Protein AF-A0A9E0YFI9-F1 (afdb_monomer)

Nearest PDB structures (foldseek):
  8a1g-assembly2_B  TM=6.054E-01  e=4.666E-01  Homo sapiens
  4wpc-assembly1_B  TM=5.495E-01  e=3.348E-01  Saccharomyces cerevisiae S288C
  8afz-assembly1_A  TM=4.905E-01  e=3.168E-01  Homo sapiens
  7aan-assembly1_B  TM=3.870E-01  e=2.036E-01  Homo sapiens
  3g6b-assembly1_B  TM=4.511E-01  e=5.211E-01  Thermotoga maritima

pLDDT: mean 72.32, std 21.54, range [26.19, 94.31]

Secondary structure (DSSP, 8-state):
--SSSSSSSSSSSSSSSSSS------------------------------------PPPPPP---HHHHHHHHHHHHHHHHHHTS-SHHHHHHHHHHHHHHHHHHHHHHHHHHHHHHHHHHHHHHHHHHHHHHHHHHHHHHHHHHHHHHHHHHHHHHHHHHHH--S-TTSHHHHHHHHHHHHHHHHHHHHHHHHHHHHHHHHHTTTTHHHHHHHHHHHHHHHHHHHHHHHHHHHHHHHHHHHHHHHHHHHHHHHHHHHHHHHHHHHHHTT----

Mean predicted aligned error: 18.62 Å

Foldseek 3Di:
DPDPPPPPPPPPPPPPPDPDDDDDDDDDDDDDDDDDDDDDDDDDDDDDDDDDDDDDDPDPDPPQDPLLVVLVVVLVVLVVVVVPDDVVVVVVLVVLLVVLVVVLVVLVVVVVVLVVVLVVVLVVLVVVVVVVLVVLVVQLVVLVVQLVVLVVVLVVLVVVLVPDPDDCPDPVNVVSVVVNVVSVVSSVVSVVSNVVSVVCVVCVVPPVVVVSVVVSVVSVVVNVVSVVVSVVSVVSSVVSVVVSVVVVVVVVVSVVSSVVSVVVSCVVVPPPPD

Radius of gyration: 49.29 Å; Cα contacts (8 Å, |Δi|>4): 81; chains: 1; bounding box: 98×60×152 Å

Sequence (274 aa):
MERRTRALLYTLSTSLASLAGCSIGVEGCGNPDAALESTSSAPLVEHSLLTTQSAAGPAPRPAESPKESQITAE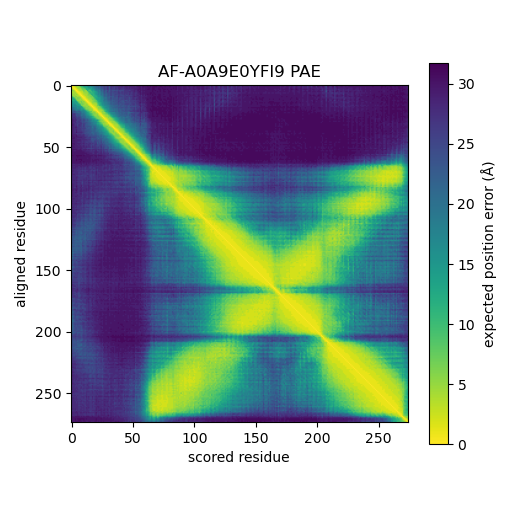IAALEAAAEDEDPAMDQDLDERIARDRDALDSLGVTAENERFTLSDELSVLQSRQQQDSLLLRERLSASADAVRRAEVELAARQQTVAMTVVPEDTDVMRNARAAVETSEMNLAKERARYEELLAARNAAPESYFEDQSRQLDSIRARYAELAEINASTKADLEDALTEKRRRVTERTNREARLTRLRQELRASSGESAH

Solvent-accessible surface area (backbone atoms only — not comparable to full-atom values): 16532 Å² total; per-residue (Å²): 145,85,85,76,80,80,77,78,79,81,82,80,83,85,82,80,90,81,87,86,88,81,89,79,91,85,89,82,90,88,83,86,88,87,80,90,84,88,82,88,82,86,84,89,83,89,81,91,78,87,86,83,87,78,91,73,72,83,75,78,74,77,80,71,49,77,66,52,56,47,48,53,50,51,45,53,52,56,50,52,64,50,71,69,52,62,68,64,67,52,50,52,48,51,51,45,46,50,51,43,47,53,48,48,54,51,46,46,57,51,46,53,52,50,52,50,52,53,48,53,52,49,53,53,51,51,52,49,55,51,51,54,55,49,54,52,50,53,52,47,52,55,34,53,52,49,33,54,51,34,50,52,51,37,51,53,45,51,51,51,57,72,68,55,92,63,67,76,88,36,71,68,44,50,52,46,50,52,53,37,55,53,34,53,54,50,34,51,51,39,46,50,52,40,51,52,49,50,48,47,62,71,48,40,63,76,48,70,49,38,54,53,47,52,51,52,52,51,53,53,49,53,55,50,52,55,50,50,56,52,52,52,49,50,50,56,40,52,51,50,52,50,50,51,52,48,52,53,50,52,50,53,52,48,52,54,46,48,54,48,48,54,49,51,47,44,64,71,70,63,68,70,94,123

Structure (mmCIF, N/CA/C/O backbone):
data_AF-A0A9E0YFI9-F1
#
_entry.id   AF-A0A9E0YFI9-F1
#
loop_
_atom_site.group_PDB
_atom_site.id
_atom_site.type_symbol
_atom_site.label_atom_id
_atom_site.label_alt_id
_atom_site.label_comp_id
_atom_site.label_asym_id
_atom_site.label_entity_id
_atom_site.label_seq_id
_atom_site.pdbx_PDB_ins_code
_atom_site.Cartn_x
_atom_site.Cartn_y
_atom_site.Cartn_z
_atom_site.occupancy
_atom_site.B_iso_or_equiv
_atom_site.auth_seq_id
_atom_site.auth_comp_id
_atom_site.auth_asym_id
_atom_site.auth_atom_id
_atom_site.pdbx_PDB_model_num
ATOM 1 N N . MET A 1 1 ? 11.142 25.980 -21.038 1.00 43.41 1 MET A N 1
ATOM 2 C CA . MET A 1 1 ? 9.718 26.191 -20.686 1.00 43.41 1 MET A CA 1
ATOM 3 C C . MET A 1 1 ? 9.351 25.366 -19.441 1.00 43.41 1 MET A C 1
ATOM 5 O O . MET A 1 1 ? 8.357 24.665 -19.448 1.00 43.41 1 MET A O 1
ATOM 9 N N . GLU A 1 2 ? 10.132 25.443 -18.352 1.00 38.16 2 GLU A N 1
ATOM 10 C CA . GLU A 1 2 ? 10.010 24.502 -17.209 1.00 38.16 2 GLU A CA 1
ATOM 11 C C . GLU A 1 2 ? 10.244 25.176 -15.841 1.00 38.16 2 GLU A C 1
ATOM 13 O O . GLU A 1 2 ? 10.898 24.635 -14.955 1.00 38.16 2 GLU A O 1
ATOM 18 N N . ARG A 1 3 ? 9.751 26.405 -15.643 1.00 38.19 3 ARG A N 1
ATOM 19 C CA . ARG A 1 3 ? 9.824 27.077 -14.324 1.00 38.19 3 ARG A CA 1
ATOM 20 C C . ARG A 1 3 ? 8.517 27.728 -13.865 1.00 38.19 3 ARG A C 1
ATOM 22 O O . ARG A 1 3 ? 8.541 28.573 -12.982 1.00 38.19 3 ARG A O 1
ATOM 29 N N . ARG A 1 4 ? 7.370 27.356 -14.446 1.00 38.19 4 ARG A N 1
ATOM 30 C CA . ARG A 1 4 ? 6.062 27.949 -14.090 1.00 38.19 4 ARG A CA 1
ATOM 31 C C . ARG A 1 4 ? 5.038 26.992 -13.476 1.00 38.19 4 ARG A C 1
ATOM 33 O O . ARG A 1 4 ? 3.984 27.450 -13.068 1.00 38.19 4 ARG A O 1
ATOM 40 N N . THR A 1 5 ? 5.344 25.707 -13.317 1.00 42.56 5 THR A N 1
ATOM 41 C CA . THR A 1 5 ? 4.376 24.715 -12.807 1.00 42.56 5 THR A CA 1
ATOM 42 C C . THR A 1 5 ? 4.541 24.342 -11.331 1.00 42.56 5 THR A C 1
ATOM 44 O O . THR A 1 5 ? 3.710 23.615 -10.804 1.00 42.56 5 THR A O 1
ATOM 47 N N . ARG A 1 6 ? 5.545 24.872 -10.614 1.00 39.00 6 ARG A N 1
ATOM 48 C CA . ARG A 1 6 ? 5.745 24.597 -9.171 1.00 39.00 6 ARG A CA 1
ATOM 49 C C . ARG A 1 6 ? 5.114 25.619 -8.213 1.00 39.00 6 ARG A C 1
ATOM 51 O O . ARG A 1 6 ? 5.177 25.420 -7.009 1.00 39.00 6 ARG A O 1
ATOM 58 N N . ALA A 1 7 ? 4.485 26.681 -8.719 1.00 35.16 7 ALA A N 1
ATOM 59 C CA . ALA A 1 7 ? 3.915 27.748 -7.883 1.00 35.16 7 ALA A CA 1
ATOM 60 C C . ALA A 1 7 ? 2.410 27.594 -7.574 1.00 35.16 7 ALA A C 1
ATOM 62 O O . ALA A 1 7 ? 1.856 28.434 -6.877 1.00 35.16 7 ALA A O 1
ATOM 63 N N . LEU A 1 8 ? 1.742 26.542 -8.066 1.00 37.47 8 LEU A N 1
ATOM 64 C CA . LEU A 1 8 ? 0.288 26.359 -7.905 1.00 37.47 8 LEU A CA 1
ATOM 65 C C . LEU A 1 8 ? -0.123 25.319 -6.850 1.00 37.47 8 LEU A C 1
ATOM 67 O O . LEU A 1 8 ? -1.311 25.095 -6.661 1.00 37.47 8 LEU A O 1
ATOM 71 N N . LEU A 1 9 ? 0.827 24.711 -6.132 1.00 38.53 9 LEU A N 1
ATOM 72 C CA . LEU A 1 9 ? 0.530 23.685 -5.118 1.00 38.53 9 LEU A CA 1
ATOM 73 C C . LEU A 1 9 ? 0.778 24.132 -3.668 1.00 38.53 9 LEU A C 1
ATOM 75 O O . LEU A 1 9 ? 0.591 23.337 -2.758 1.00 38.53 9 LEU A O 1
ATOM 79 N N . TYR A 1 10 ? 1.141 25.398 -3.434 1.00 34.06 10 TYR A N 1
ATOM 80 C CA . TYR A 1 10 ? 1.428 25.918 -2.085 1.00 34.06 10 TYR A CA 1
ATOM 81 C C . TYR A 1 10 ? 0.386 26.902 -1.527 1.00 34.06 10 TYR A C 1
ATOM 83 O O . TYR A 1 10 ? 0.603 27.488 -0.471 1.00 34.06 10 TYR A O 1
ATOM 91 N N . THR A 1 11 ? -0.760 27.079 -2.191 1.00 37.91 11 THR A N 1
ATOM 92 C CA . THR A 1 11 ? -1.814 28.021 -1.757 1.00 37.91 11 THR A CA 1
ATOM 93 C C . THR A 1 11 ? -3.151 27.361 -1.416 1.00 37.91 11 THR A C 1
ATOM 95 O O . THR A 1 11 ? -4.165 28.047 -1.373 1.00 37.91 11 THR A O 1
ATOM 98 N N . LEU A 1 12 ? -3.186 26.047 -1.164 1.00 36.31 12 LEU A N 1
ATOM 99 C CA . LEU A 1 12 ? -4.434 25.325 -0.858 1.00 36.31 12 LEU A CA 1
ATOM 100 C C . LEU A 1 12 ? -4.438 24.557 0.474 1.00 36.31 12 LEU A C 1
ATOM 102 O O . LEU A 1 12 ? -5.344 23.766 0.705 1.00 36.31 12 LEU A O 1
ATOM 106 N N . SER A 1 13 ? -3.492 24.812 1.387 1.00 34.81 13 SER A N 1
ATOM 107 C CA . SER A 1 13 ? -3.467 24.151 2.707 1.00 34.81 13 SER A CA 1
ATOM 108 C C . SER A 1 13 ? -3.618 25.088 3.914 1.00 34.81 13 SER A C 1
ATOM 110 O O . SER A 1 13 ? -3.461 24.643 5.045 1.00 34.81 13 SER A O 1
ATOM 112 N N . THR A 1 14 ? -3.950 26.369 3.719 1.00 40.19 14 THR A N 1
ATOM 113 C CA . THR A 1 14 ? -4.116 27.348 4.819 1.00 40.19 14 THR A CA 1
ATOM 114 C C . THR A 1 14 ? -5.528 27.929 4.948 1.00 40.19 14 THR A C 1
ATOM 116 O O . THR A 1 14 ? -5.707 28.986 5.546 1.00 40.19 14 THR A O 1
ATOM 119 N N . SER A 1 15 ? -6.566 27.245 4.457 1.00 34.97 15 SER A N 1
ATOM 120 C CA . SER A 1 15 ? -7.955 27.742 4.564 1.00 34.97 15 SER A CA 1
ATOM 121 C C . SER A 1 15 ? -8.962 26.757 5.161 1.00 34.97 15 SER A C 1
ATOM 123 O O . SER A 1 15 ? -10.140 26.828 4.837 1.00 34.97 15 SER A O 1
ATOM 125 N N . LEU A 1 16 ? -8.535 25.883 6.079 1.00 36.56 16 LEU A N 1
ATOM 126 C CA . LEU A 1 16 ? -9.457 25.047 6.871 1.00 36.56 16 LEU A CA 1
ATOM 127 C C . LEU A 1 16 ? -9.270 25.150 8.396 1.00 36.56 16 LEU A C 1
ATOM 129 O O . LEU A 1 16 ? -9.875 24.393 9.141 1.00 36.56 16 LEU A O 1
ATOM 133 N N . ALA A 1 17 ? -8.505 26.134 8.880 1.00 38.97 17 ALA A N 1
ATOM 134 C CA . ALA A 1 17 ? -8.352 26.407 10.317 1.00 38.97 17 ALA A CA 1
ATOM 135 C C . ALA A 1 17 ? -9.264 27.540 10.839 1.00 38.97 17 ALA A C 1
ATOM 137 O O . ALA A 1 17 ? -9.008 28.110 11.895 1.00 38.97 17 ALA A O 1
ATOM 138 N N . SER A 1 18 ? -10.320 27.914 10.111 1.00 36.03 18 SER A N 1
ATOM 139 C CA . SER A 1 18 ? -11.201 29.011 10.526 1.00 36.03 18 SER A CA 1
ATOM 140 C C . SER A 1 18 ? -12.641 28.749 10.097 1.00 36.03 18 SER A C 1
ATOM 142 O O . SER A 1 18 ? -13.087 29.307 9.105 1.00 36.03 18 SER A O 1
ATOM 144 N N . LEU A 1 19 ? -13.331 27.834 10.791 1.00 35.28 19 LEU A N 1
ATOM 145 C CA . LEU A 1 19 ? -14.798 27.675 10.771 1.00 35.28 19 LEU A CA 1
ATOM 146 C C . LEU A 1 19 ? -15.242 26.585 11.768 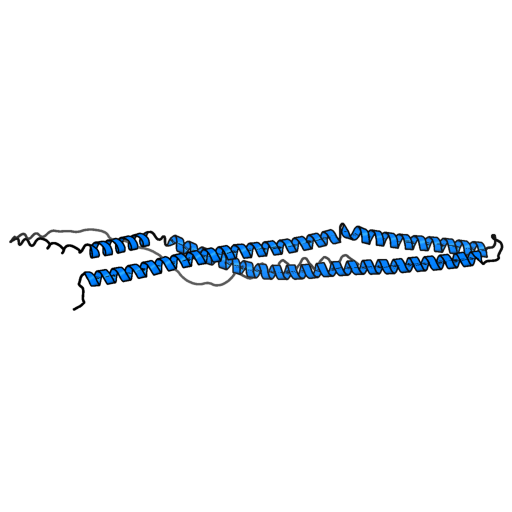1.00 35.28 19 LEU A C 1
ATOM 148 O O . LEU A 1 19 ? -15.712 25.528 11.376 1.00 35.28 19 LEU A O 1
ATOM 152 N N . ALA A 1 20 ? -15.066 26.828 13.069 1.00 35.09 20 ALA A N 1
ATOM 153 C CA . ALA A 1 20 ? -15.852 26.190 14.137 1.00 35.09 20 ALA A CA 1
ATOM 154 C C . ALA A 1 20 ? -15.503 26.851 15.476 1.00 35.09 20 ALA A C 1
ATOM 156 O O . ALA A 1 20 ? -14.706 26.338 16.254 1.00 35.09 20 ALA A O 1
ATOM 157 N N . GLY A 1 21 ? -16.041 28.041 15.730 1.00 35.16 21 GLY A N 1
ATOM 158 C CA . GLY A 1 21 ? -15.825 28.681 17.023 1.00 35.16 21 GLY A CA 1
ATOM 159 C C . GLY A 1 21 ? -16.222 30.140 17.052 1.00 35.16 21 GLY A C 1
ATOM 160 O O . GLY A 1 21 ? -15.364 30.981 17.281 1.00 35.16 21 GLY A O 1
ATOM 161 N N . CYS A 1 22 ? -17.498 30.447 16.801 1.00 29.36 22 CYS A N 1
ATOM 162 C CA . CYS A 1 22 ? -18.134 31.649 17.337 1.00 29.36 22 CYS A CA 1
ATOM 163 C C . CYS A 1 22 ? -19.663 31.596 17.221 1.00 29.36 22 CYS A C 1
ATOM 165 O O . CYS A 1 22 ? -20.193 31.279 16.156 1.00 29.36 22 CYS A O 1
ATOM 167 N N . SER A 1 23 ? -20.300 32.072 18.304 1.00 33.12 23 SER A N 1
ATOM 168 C CA . SER A 1 23 ? -21.692 32.542 18.461 1.00 33.12 23 SER A CA 1
ATOM 169 C C . SER A 1 23 ? -22.723 31.428 18.785 1.00 33.12 23 SER A C 1
ATOM 171 O O . SER A 1 23 ? -22.734 30.415 18.101 1.00 33.12 23 SER A O 1
ATOM 173 N N . ILE A 1 24 ? -23.596 31.475 19.815 1.00 33.97 24 ILE A N 1
ATOM 174 C CA . ILE A 1 24 ? -24.196 32.521 20.697 1.00 33.97 24 ILE A CA 1
ATOM 175 C C . ILE A 1 24 ? -24.674 31.791 21.999 1.00 33.97 24 ILE A C 1
ATOM 177 O O . ILE A 1 24 ? -25.141 30.666 21.874 1.00 33.97 24 ILE A O 1
ATOM 181 N N . GLY A 1 25 ? -24.414 32.224 23.253 1.00 29.75 25 GLY A N 1
ATOM 182 C CA . GLY A 1 25 ? -25.201 33.174 24.094 1.00 29.75 25 GLY A CA 1
ATOM 183 C C . GLY A 1 25 ? -26.596 32.619 24.499 1.00 29.75 25 GLY A C 1
ATOM 184 O O . GLY A 1 25 ? -27.293 32.143 23.618 1.00 29.75 25 GLY A O 1
ATOM 185 N N . VAL A 1 26 ? -27.124 32.650 25.738 1.00 34.62 26 VAL A N 1
ATOM 186 C CA . VAL A 1 26 ? -27.303 33.788 26.670 1.00 34.62 26 VAL A CA 1
ATOM 187 C C . VAL A 1 26 ? -27.978 33.314 28.007 1.00 34.62 26 VAL A C 1
ATOM 189 O O . VAL A 1 26 ? -28.765 32.375 27.973 1.00 34.62 26 VAL A O 1
ATOM 192 N N . GLU A 1 27 ? -27.701 34.040 29.118 1.00 33.66 27 GLU A N 1
ATOM 193 C CA . GLU A 1 27 ? -28.448 34.225 30.409 1.00 33.66 27 GLU A CA 1
ATOM 194 C C . GLU A 1 27 ? -28.495 33.113 31.489 1.00 33.66 27 GLU A C 1
ATOM 196 O O . GLU A 1 27 ? -28.699 31.949 31.191 1.00 33.66 27 GLU A O 1
ATOM 201 N N . GLY A 1 28 ? -28.376 33.385 32.800 1.00 27.38 28 GLY A N 1
ATOM 202 C CA . GLY A 1 28 ? -28.247 34.652 33.530 1.00 27.38 28 GLY A CA 1
ATOM 203 C C . GLY A 1 28 ? -28.135 34.464 35.064 1.00 27.38 28 GLY A C 1
ATOM 204 O O . GLY A 1 28 ? -28.721 33.555 35.636 1.00 27.38 28 GLY A O 1
ATOM 205 N N . CYS A 1 29 ? -27.327 35.341 35.672 1.00 26.19 29 CYS A N 1
ATOM 206 C CA . CYS A 1 29 ? -27.311 35.919 37.029 1.00 26.19 29 CYS A CA 1
ATOM 207 C C . CYS A 1 29 ? -27.969 35.230 38.250 1.00 26.19 29 CYS A C 1
ATOM 209 O O . CYS A 1 29 ? -29.173 35.008 38.274 1.00 26.19 29 CYS A O 1
ATOM 211 N N . GLY A 1 30 ? -27.219 35.197 39.368 1.00 28.03 30 GLY A N 1
ATOM 212 C CA . GLY A 1 30 ? -27.785 35.526 40.688 1.00 28.03 30 GLY A CA 1
ATOM 213 C C . GLY A 1 30 ? -27.264 34.741 41.899 1.00 28.03 30 GLY A C 1
ATOM 214 O O . GLY A 1 30 ? -27.887 33.783 42.323 1.00 28.03 30 GLY A O 1
ATOM 215 N N . ASN A 1 31 ? -26.185 35.221 42.513 1.00 37.47 31 ASN A N 1
ATOM 216 C CA . ASN A 1 31 ? -25.960 35.220 43.973 1.00 37.47 31 ASN A CA 1
ATOM 217 C C . ASN A 1 31 ? -25.778 36.715 44.352 1.00 37.47 31 ASN A C 1
ATOM 219 O O . ASN A 1 31 ? -25.397 37.457 43.435 1.00 37.47 31 ASN A O 1
ATOM 223 N N . PRO A 1 32 ? -25.978 37.208 45.601 1.00 48.91 32 PRO A N 1
ATOM 224 C CA . PRO A 1 32 ? -25.715 36.509 46.871 1.00 48.91 32 PRO A CA 1
ATOM 225 C C . PRO A 1 32 ? -26.597 36.924 48.097 1.00 48.91 32 PRO A C 1
ATOM 227 O O . PRO A 1 32 ? -27.479 37.771 48.011 1.00 48.91 32 PRO A O 1
ATOM 230 N N . ASP A 1 33 ? -26.232 36.357 49.254 1.00 29.72 33 ASP A N 1
ATOM 231 C CA . ASP A 1 33 ? -26.127 36.989 50.587 1.00 29.72 33 ASP A CA 1
ATOM 232 C C . ASP A 1 33 ? -27.285 37.098 51.604 1.00 29.72 33 ASP A C 1
ATOM 234 O O . ASP A 1 33 ? -28.409 37.505 51.327 1.00 29.72 33 ASP A O 1
ATOM 238 N N . ALA A 1 34 ? -26.814 36.886 52.847 1.00 31.11 34 ALA A N 1
ATOM 239 C CA . ALA A 1 34 ? -27.274 37.321 54.170 1.00 31.11 34 ALA A CA 1
ATOM 240 C C . ALA A 1 34 ? -28.364 36.494 54.886 1.00 31.11 34 ALA A C 1
ATOM 242 O O . ALA A 1 34 ? -29.387 36.177 54.301 1.00 31.11 34 ALA A O 1
ATOM 243 N N . ALA A 1 35 ? -28.337 36.191 56.190 1.00 30.48 35 ALA A N 1
ATOM 244 C CA . ALA A 1 35 ? -27.386 36.178 57.318 1.00 30.48 35 ALA A CA 1
ATOM 245 C C . ALA A 1 35 ? -28.237 36.370 58.599 1.00 30.48 35 ALA A C 1
ATOM 247 O O . ALA A 1 35 ? -29.120 37.221 58.586 1.00 30.48 35 ALA A O 1
ATOM 248 N N . LEU A 1 36 ? -27.870 35.675 59.694 1.00 32.66 36 LEU A N 1
ATOM 249 C CA . LEU A 1 36 ? -28.213 35.958 61.115 1.00 32.66 36 LEU A CA 1
ATOM 250 C C . LEU A 1 36 ? -29.688 35.671 61.503 1.00 32.66 36 LEU A C 1
ATOM 252 O O . LEU A 1 36 ? -30.583 35.846 60.696 1.00 32.66 36 LEU A O 1
ATOM 256 N N . GLU A 1 37 ? -30.066 35.127 62.667 1.00 29.95 37 GLU A N 1
ATOM 257 C CA . GLU A 1 37 ? -29.666 35.308 64.078 1.00 29.95 37 GLU A CA 1
ATOM 258 C C . GLU A 1 37 ? -29.934 33.978 64.842 1.00 29.95 37 GLU A C 1
ATOM 260 O O . GLU A 1 37 ? -30.865 33.251 64.515 1.00 29.95 37 GLU A O 1
ATOM 265 N N . SER A 1 38 ? -29.069 33.440 65.708 1.00 28.36 38 SER A N 1
ATOM 266 C CA . SER A 1 38 ? -28.684 33.828 67.079 1.00 28.36 38 SER A CA 1
ATOM 267 C C . SER A 1 38 ? -29.755 33.664 68.183 1.00 28.36 38 SER A C 1
ATOM 269 O O . SER A 1 38 ? -30.686 34.447 68.308 1.00 28.36 38 SER A O 1
ATOM 271 N N . THR A 1 39 ? -29.438 32.730 69.094 1.00 30.41 39 THR A N 1
ATOM 272 C CA . THR A 1 39 ? -29.596 32.751 70.569 1.00 30.41 39 THR A CA 1
ATOM 273 C C . THR A 1 39 ? -30.945 32.528 71.267 1.00 30.41 39 THR A C 1
ATOM 275 O O . THR A 1 39 ? -31.854 33.338 71.195 1.00 30.41 39 THR A O 1
ATOM 278 N N . SER A 1 40 ? -30.894 31.525 72.163 1.00 29.77 40 SER A N 1
ATOM 279 C CA . SER A 1 40 ? -31.298 31.572 73.582 1.00 29.77 40 SER A CA 1
ATOM 280 C C . SER A 1 40 ? -32.779 31.759 73.917 1.00 29.77 40 SER A C 1
ATOM 282 O O . SER A 1 40 ? -33.338 32.827 73.699 1.00 29.77 40 SER A O 1
ATOM 284 N N . SER A 1 41 ? -33.352 30.800 74.658 1.00 32.34 41 SER A N 1
ATOM 285 C CA . SER A 1 41 ? -33.715 30.978 76.084 1.00 32.34 41 SER A CA 1
ATOM 286 C C . SER A 1 41 ? -34.499 29.770 76.619 1.00 32.34 41 SER A C 1
ATOM 288 O O . SER A 1 41 ? -35.500 29.360 76.041 1.00 32.34 41 SER A O 1
ATOM 290 N N . ALA A 1 42 ? -34.059 29.232 77.760 1.00 33.31 42 ALA A N 1
ATOM 291 C CA . ALA A 1 42 ? -34.912 28.495 78.699 1.00 33.31 42 ALA A CA 1
ATOM 292 C C . ALA A 1 42 ? -35.763 29.505 79.507 1.00 33.31 42 ALA A C 1
ATOM 294 O O . ALA A 1 42 ? -35.377 30.676 79.575 1.00 33.31 42 ALA A O 1
ATOM 295 N N . PRO A 1 43 ? -36.882 29.097 80.146 1.00 44.41 43 PRO A N 1
ATOM 296 C CA . PRO A 1 43 ? -36.755 28.611 81.526 1.00 44.41 43 PRO A CA 1
ATOM 297 C C . PRO A 1 43 ? -37.763 27.526 81.979 1.00 44.41 43 PRO A C 1
ATOM 299 O O . PRO A 1 43 ? -38.719 27.171 81.296 1.00 44.41 43 PRO A O 1
ATOM 302 N N . LEU A 1 44 ? -37.469 27.034 83.188 1.00 31.81 44 LEU A N 1
ATOM 303 C CA . LEU A 1 44 ? -38.183 26.120 84.087 1.00 31.81 44 LEU A CA 1
ATOM 304 C C . LEU A 1 44 ? -39.693 26.358 84.268 1.00 31.81 44 LEU A C 1
ATOM 306 O O . LEU A 1 44 ? -40.090 27.500 84.471 1.00 31.81 44 LEU A O 1
ATOM 310 N N . VAL A 1 45 ? -40.455 25.265 84.454 1.00 36.97 45 VAL A N 1
ATOM 311 C CA . VAL A 1 45 ? -41.451 25.119 85.542 1.00 36.97 45 VAL A CA 1
ATOM 312 C C . VAL A 1 45 ? -41.495 23.654 86.008 1.00 36.97 45 VAL A C 1
ATOM 314 O O . VAL A 1 45 ? -41.693 22.737 85.214 1.00 36.97 45 VAL A O 1
ATOM 317 N N . GLU A 1 46 ? -41.302 23.456 87.311 1.00 33.16 46 GLU A N 1
ATOM 318 C CA . GLU A 1 46 ? -41.500 22.205 88.044 1.00 33.16 46 GLU A CA 1
ATOM 319 C C . GLU A 1 46 ? -42.992 21.912 88.256 1.00 33.16 46 GLU A C 1
ATOM 321 O O . GLU A 1 46 ? -43.744 22.802 88.635 1.00 33.16 46 GLU A O 1
ATOM 326 N N . HIS A 1 47 ? -43.391 20.644 88.160 1.00 34.50 47 HIS A N 1
ATOM 327 C CA . HIS A 1 47 ? -44.404 20.075 89.050 1.00 34.50 47 HIS A CA 1
ATOM 328 C C . HIS A 1 47 ? -44.064 18.605 89.311 1.00 34.50 47 HIS A C 1
ATOM 330 O O . HIS A 1 47 ? -44.263 17.729 88.472 1.00 34.50 47 HIS A O 1
ATOM 336 N N . SER A 1 48 ? -43.536 18.348 90.506 1.00 34.03 48 SER A N 1
ATOM 337 C CA . SER A 1 48 ? -43.584 17.027 91.125 1.00 34.03 48 SER A CA 1
ATOM 338 C C . SER A 1 48 ? -45.023 16.723 91.533 1.00 34.03 48 SER A C 1
ATOM 340 O O . SER A 1 48 ? -45.673 17.593 92.105 1.00 34.03 48 SER A O 1
ATOM 342 N N . LEU A 1 49 ? -45.485 15.492 91.309 1.00 35.81 49 LEU A N 1
ATOM 343 C CA . LEU A 1 49 ? -46.092 14.648 92.343 1.00 35.81 49 LEU A CA 1
ATOM 344 C C . LEU A 1 49 ? -46.231 13.207 91.825 1.00 35.81 49 LEU A C 1
ATOM 346 O O . LEU A 1 49 ? -46.658 12.946 90.704 1.00 35.81 49 LEU A O 1
ATOM 350 N N . LEU A 1 50 ? -45.795 12.296 92.690 1.00 34.31 50 LEU A N 1
ATOM 351 C CA . LEU A 1 50 ? -45.772 10.842 92.588 1.00 34.31 50 LEU A CA 1
ATOM 352 C C . LEU A 1 50 ? -47.133 10.242 92.184 1.00 34.31 50 LEU A C 1
ATOM 354 O O . LEU A 1 50 ? -48.169 10.801 92.542 1.00 34.31 50 LEU A O 1
ATOM 358 N N . THR A 1 51 ? -47.147 9.019 91.628 1.00 30.80 51 THR A N 1
ATOM 359 C CA . THR A 1 51 ? -47.538 7.790 92.373 1.00 30.80 51 THR A CA 1
ATOM 360 C C . THR A 1 51 ? -47.547 6.526 91.480 1.00 30.80 51 THR A C 1
ATOM 362 O O . THR A 1 51 ? -48.160 6.482 90.421 1.00 30.80 51 THR A O 1
ATOM 365 N N . THR A 1 52 ? -46.866 5.498 92.008 1.00 37.09 52 THR A N 1
ATOM 366 C CA . THR A 1 52 ? -46.919 4.031 91.795 1.00 37.09 52 THR A CA 1
ATOM 367 C C . THR A 1 52 ? -46.455 3.360 90.497 1.00 37.09 52 THR A C 1
ATOM 369 O O . THR A 1 52 ? -47.049 3.455 89.430 1.00 37.09 52 THR A O 1
ATOM 372 N N . GLN A 1 53 ? -45.423 2.542 90.717 1.00 36.09 53 GLN A N 1
ATOM 373 C CA . GLN A 1 53 ? -44.910 1.424 89.935 1.00 36.09 53 GLN A CA 1
ATOM 374 C C . GLN A 1 53 ? -46.002 0.453 89.454 1.00 36.09 53 GLN A C 1
ATOM 376 O O . GLN A 1 53 ? -46.840 0.014 90.238 1.00 36.09 53 GLN A O 1
ATOM 381 N N . SER A 1 54 ? -45.867 -0.012 88.213 1.00 34.94 54 SER A N 1
ATOM 382 C CA . SER A 1 54 ? -46.130 -1.411 87.874 1.00 34.94 54 SER A CA 1
ATOM 383 C C . SER A 1 54 ? -45.014 -1.886 86.952 1.00 34.94 54 SER A C 1
ATOM 385 O O . SER A 1 54 ? -44.868 -1.425 85.821 1.00 34.94 54 SER A O 1
ATOM 387 N N . ALA A 1 55 ? -44.166 -2.751 87.497 1.00 42.66 55 ALA A N 1
ATOM 388 C CA . ALA A 1 55 ? -43.102 -3.423 86.784 1.00 42.66 55 ALA A CA 1
ATOM 389 C C . ALA A 1 55 ? -43.711 -4.514 85.892 1.00 42.66 55 ALA A C 1
ATOM 391 O O . ALA A 1 55 ? -43.991 -5.617 86.355 1.00 42.66 55 ALA A O 1
ATOM 392 N N . ALA A 1 56 ? -43.891 -4.213 84.609 1.00 34.53 56 ALA A N 1
ATOM 393 C CA . ALA A 1 56 ? -43.920 -5.229 83.569 1.00 34.53 56 ALA A CA 1
ATOM 394 C C . ALA A 1 56 ? -42.538 -5.217 82.910 1.00 34.53 56 ALA A C 1
ATOM 396 O O . ALA A 1 56 ? -42.207 -4.310 82.147 1.00 34.53 56 ALA A O 1
ATOM 397 N N . GLY A 1 57 ? -41.693 -6.181 83.282 1.00 35.12 57 GLY A N 1
ATOM 398 C CA . GLY A 1 57 ? -40.443 -6.429 82.570 1.00 35.12 57 GLY A CA 1
ATOM 399 C C . GLY A 1 57 ? -40.718 -6.701 81.084 1.00 35.12 57 GLY A C 1
ATOM 400 O O . GLY A 1 57 ? -41.816 -7.153 80.746 1.00 35.12 57 GLY A O 1
ATOM 401 N N . PRO A 1 58 ? -39.757 -6.431 80.184 1.00 44.97 58 PRO A N 1
ATOM 402 C CA . PRO A 1 58 ? -39.917 -6.788 78.783 1.00 44.97 58 PRO A CA 1
ATOM 403 C C . PRO A 1 58 ? -40.144 -8.299 78.699 1.00 44.97 58 PRO A C 1
ATOM 405 O O . PRO A 1 58 ? -39.358 -9.082 79.237 1.00 44.97 58 PRO A O 1
ATOM 408 N N . ALA A 1 59 ? -41.250 -8.703 78.074 1.00 39.25 59 ALA A N 1
ATOM 409 C CA . ALA A 1 59 ? -41.534 -10.104 77.811 1.00 39.25 59 ALA A CA 1
ATOM 410 C C . ALA A 1 59 ? -40.322 -10.743 77.102 1.00 39.25 59 ALA A C 1
ATOM 412 O O . ALA A 1 59 ? -39.754 -10.119 76.197 1.00 39.25 59 ALA A O 1
ATOM 413 N N . PRO A 1 60 ? -39.890 -11.952 77.501 1.00 43.06 60 PRO A N 1
ATOM 414 C CA . PRO A 1 60 ? -38.812 -12.637 76.811 1.00 43.06 60 PRO A CA 1
ATOM 415 C C . PRO A 1 60 ? -39.262 -12.891 75.371 1.00 43.06 60 PRO A C 1
ATOM 417 O O . PRO A 1 60 ? -40.345 -13.434 75.143 1.00 43.06 60 PRO A O 1
ATOM 420 N N . ARG A 1 61 ? -38.445 -12.463 74.401 1.00 49.12 61 ARG A N 1
ATOM 421 C CA . ARG A 1 61 ? -38.648 -12.819 72.992 1.00 49.12 61 ARG A CA 1
ATOM 422 C C . ARG A 1 61 ? -38.784 -14.347 72.909 1.00 49.12 61 ARG A C 1
ATOM 424 O O . ARG A 1 61 ? -38.014 -15.033 73.590 1.00 49.12 61 ARG A O 1
ATOM 431 N N . PRO A 1 62 ? -39.745 -14.888 72.140 1.00 49.22 62 PRO A N 1
ATOM 432 C CA . PRO A 1 62 ? -39.801 -16.324 71.912 1.00 49.22 62 PRO A CA 1
ATOM 433 C C . PRO A 1 62 ? -38.439 -16.764 71.368 1.00 49.22 62 PRO A C 1
ATOM 435 O O . PRO A 1 62 ? -37.851 -16.063 70.546 1.00 49.22 62 PRO A O 1
ATOM 438 N N . ALA A 1 63 ? -37.903 -17.861 71.904 1.00 49.62 63 ALA A N 1
ATOM 439 C CA . ALA A 1 63 ? -36.635 -18.408 71.450 1.00 49.62 63 ALA A CA 1
ATOM 440 C C . ALA A 1 63 ? -36.740 -18.654 69.941 1.00 49.62 63 ALA A C 1
ATOM 442 O O . ALA A 1 63 ? -37.546 -19.488 69.526 1.00 49.62 63 ALA A O 1
ATOM 443 N N . GLU A 1 64 ? -35.977 -17.896 69.148 1.00 54.56 64 GLU A N 1
ATOM 444 C CA . GLU A 1 64 ? -35.851 -18.132 67.712 1.00 54.56 64 GLU A CA 1
ATOM 445 C C . GLU A 1 64 ? -35.552 -19.612 67.507 1.00 54.56 64 GLU A C 1
ATOM 447 O O . GLU A 1 64 ? -34.676 -20.195 68.161 1.00 54.56 64 GLU A O 1
ATOM 452 N N . SER A 1 65 ? -36.318 -20.253 66.632 1.00 66.75 65 SER A N 1
ATOM 453 C CA . SER A 1 65 ? -36.012 -21.627 66.277 1.00 66.75 65 SER A CA 1
ATOM 454 C C . SER A 1 65 ? -34.615 -21.664 65.632 1.00 66.75 65 SER A C 1
ATOM 456 O O . SER A 1 65 ? -34.243 -20.738 64.911 1.00 66.75 65 SER A O 1
ATOM 458 N N . PRO A 1 66 ? -33.817 -22.731 65.815 1.00 74.50 66 PRO A N 1
ATOM 459 C CA . PRO A 1 66 ? -32.469 -22.810 65.241 1.00 74.50 66 PRO A CA 1
ATOM 460 C C . PRO A 1 66 ? -32.439 -22.654 63.708 1.00 74.50 66 PRO A C 1
ATOM 462 O O . PRO A 1 66 ? -31.394 -22.338 63.147 1.00 74.50 66 PRO A O 1
ATOM 465 N N . LYS A 1 67 ? -33.582 -22.851 63.034 1.00 77.50 67 LYS A N 1
ATOM 466 C CA . LYS A 1 67 ? -33.762 -22.571 61.604 1.00 77.50 67 LYS A CA 1
ATOM 467 C C . LYS A 1 67 ? -33.922 -21.077 61.310 1.00 77.50 67 LYS A C 1
ATOM 469 O O . LYS A 1 67 ? -33.324 -20.596 60.358 1.00 77.50 67 LYS A O 1
ATOM 474 N N . GLU A 1 68 ? -34.675 -20.340 62.123 1.00 77.25 68 GLU A N 1
ATOM 475 C CA . GLU A 1 68 ? -34.823 -18.884 61.982 1.00 77.25 68 GLU A CA 1
ATOM 476 C C . GLU A 1 68 ? -33.500 -18.167 62.225 1.00 77.25 68 GLU A C 1
ATOM 478 O O . GLU A 1 68 ? -33.114 -17.341 61.404 1.00 77.25 68 GLU A O 1
ATOM 483 N N . SER A 1 69 ? -32.754 -18.552 63.267 1.00 82.06 69 SER A N 1
ATOM 484 C CA . SER A 1 69 ? -31.429 -17.976 63.535 1.00 82.06 69 SER A CA 1
ATOM 485 C C . SER A 1 69 ? -30.405 -18.290 62.433 1.00 82.06 69 SER A C 1
ATOM 487 O O . SER A 1 69 ? -29.483 -17.511 62.203 1.00 82.06 69 SER A O 1
ATOM 489 N N . GLN A 1 70 ? -30.549 -19.420 61.728 1.00 84.94 70 GLN A N 1
ATOM 490 C CA . GLN A 1 70 ? -29.724 -19.728 60.553 1.00 84.94 70 GLN A CA 1
ATOM 491 C C . GLN A 1 70 ? -30.090 -18.855 59.349 1.00 84.94 70 GLN A C 1
ATOM 493 O O . GLN A 1 70 ? -29.194 -18.319 58.701 1.00 84.94 70 GLN A O 1
ATOM 498 N N . ILE A 1 71 ? -31.384 -18.676 59.068 1.00 86.75 71 ILE A N 1
ATOM 499 C CA . ILE A 1 71 ? -31.854 -17.847 57.950 1.00 86.75 71 ILE A CA 1
ATOM 500 C C . ILE A 1 71 ? -31.490 -16.373 58.175 1.00 86.75 71 ILE A C 1
ATOM 502 O O . ILE A 1 71 ? -31.024 -15.713 57.247 1.00 86.75 71 ILE A O 1
ATOM 506 N N . THR A 1 72 ? -31.642 -15.847 59.394 1.00 87.44 72 THR A N 1
ATOM 507 C CA . THR A 1 72 ? -31.258 -14.463 59.719 1.00 87.44 72 THR A CA 1
ATOM 508 C C . THR A 1 72 ? -29.751 -14.245 59.617 1.00 87.44 72 THR A C 1
ATOM 510 O O . THR A 1 72 ? -29.326 -13.226 59.074 1.00 87.44 72 THR A O 1
ATOM 513 N N . ALA A 1 73 ? -28.938 -15.210 60.057 1.00 88.50 73 ALA A N 1
ATOM 514 C CA . ALA A 1 73 ? -27.489 -15.157 59.886 1.00 88.50 73 ALA A CA 1
ATOM 515 C C . ALA A 1 73 ? -27.074 -15.199 58.404 1.00 88.50 73 ALA A C 1
ATOM 517 O O . ALA A 1 73 ? -26.171 -14.471 57.999 1.00 88.50 73 ALA A O 1
ATOM 518 N N . GLU A 1 74 ? -27.742 -16.014 57.583 1.00 90.50 74 GLU A N 1
ATOM 519 C CA . GLU A 1 74 ? -27.467 -16.094 56.145 1.00 90.50 74 GLU A CA 1
ATOM 520 C C . GLU A 1 74 ? -27.872 -14.812 55.406 1.00 90.50 74 GLU A C 1
ATOM 522 O O . GLU A 1 74 ? -27.121 -14.333 54.558 1.00 90.50 74 GLU A O 1
ATOM 527 N N . ILE A 1 75 ? -29.016 -14.213 55.754 1.00 89.25 75 ILE A N 1
ATOM 528 C CA . ILE A 1 75 ? -29.434 -12.906 55.226 1.00 89.25 75 ILE A CA 1
ATOM 529 C C . ILE A 1 75 ? -28.396 -11.837 55.579 1.00 89.25 75 ILE A C 1
ATOM 531 O O . ILE A 1 75 ? -27.926 -11.148 54.678 1.00 89.25 75 ILE A O 1
ATOM 535 N N . ALA A 1 76 ? -27.984 -11.749 56.848 1.00 87.56 76 ALA A N 1
ATOM 536 C CA . ALA A 1 76 ? -26.990 -10.773 57.292 1.00 87.56 76 ALA A CA 1
ATOM 537 C C . ALA A 1 76 ? -25.634 -10.964 56.590 1.00 87.56 76 ALA A C 1
ATOM 539 O O . ALA A 1 76 ? -24.989 -9.990 56.215 1.00 87.56 76 ALA A O 1
ATOM 540 N N . ALA A 1 77 ? -25.216 -12.213 56.356 1.00 87.50 77 ALA A N 1
ATOM 541 C CA . ALA A 1 77 ? -23.992 -12.509 55.616 1.00 87.50 77 ALA A CA 1
ATOM 542 C C . ALA A 1 77 ? -24.085 -12.091 54.138 1.00 87.50 77 ALA A C 1
ATOM 544 O O . ALA A 1 77 ? -23.123 -11.559 53.587 1.00 87.50 77 ALA A O 1
ATOM 545 N N . LEU A 1 78 ? -25.231 -12.317 53.488 1.00 86.06 78 LEU A N 1
ATOM 546 C CA . LEU A 1 78 ? -25.452 -11.911 52.097 1.00 86.06 78 LEU A CA 1
ATOM 547 C C . LEU A 1 78 ? -25.584 -10.388 51.948 1.00 86.06 78 LEU A C 1
ATOM 549 O O . LEU A 1 78 ? -25.135 -9.857 50.936 1.00 86.06 78 LEU A O 1
ATOM 553 N N . GLU A 1 79 ? -26.173 -9.697 52.926 1.00 87.56 79 GLU A N 1
ATOM 554 C CA . GLU A 1 79 ? -26.267 -8.230 52.972 1.00 87.56 79 GLU A CA 1
ATOM 555 C C . GLU A 1 79 ? -24.900 -7.584 53.224 1.00 87.56 79 GLU A C 1
ATOM 557 O O . GLU A 1 79 ? -24.513 -6.699 52.468 1.00 87.56 79 GLU A O 1
ATOM 562 N N . ALA A 1 80 ? -24.115 -8.093 54.179 1.00 84.69 80 ALA A N 1
ATOM 563 C CA . ALA A 1 80 ? -22.737 -7.641 54.395 1.00 84.69 80 ALA A CA 1
ATOM 564 C C . ALA A 1 80 ? -21.875 -7.838 53.134 1.00 84.69 80 ALA A C 1
ATOM 566 O O . ALA A 1 80 ? -21.165 -6.935 52.705 1.00 84.69 80 ALA A O 1
ATOM 567 N N . ALA A 1 81 ? -22.024 -8.980 52.455 1.00 81.12 81 ALA A N 1
ATOM 568 C CA . ALA A 1 81 ? -21.350 -9.236 51.183 1.00 81.12 81 ALA A CA 1
ATOM 569 C C . ALA A 1 81 ? -21.855 -8.369 50.011 1.00 81.12 81 ALA A C 1
ATOM 571 O O . ALA A 1 81 ? -21.287 -8.458 48.922 1.00 81.12 81 ALA A O 1
ATOM 572 N N . ALA A 1 82 ? -22.953 -7.625 50.173 1.00 77.88 82 ALA A N 1
ATOM 573 C CA . ALA A 1 82 ? -23.420 -6.624 49.214 1.00 77.88 82 ALA A CA 1
ATOM 574 C C . ALA A 1 82 ? -22.906 -5.219 49.567 1.00 77.88 82 ALA A C 1
ATOM 576 O O . ALA A 1 82 ? -22.660 -4.429 48.665 1.00 77.88 82 ALA A O 1
ATOM 577 N N . GLU A 1 83 ? -22.705 -4.920 50.852 1.00 77.25 83 GLU A N 1
ATOM 578 C CA . GLU A 1 83 ? -22.045 -3.688 51.311 1.00 77.25 83 GLU A CA 1
ATOM 579 C C . GLU A 1 83 ? -20.555 -3.653 50.937 1.00 77.25 83 GLU A C 1
ATOM 581 O O . GLU A 1 83 ? -20.016 -2.582 50.668 1.00 77.25 83 GLU A O 1
ATOM 586 N N . ASP A 1 84 ? -19.917 -4.823 50.848 1.00 75.56 84 ASP A N 1
ATOM 587 C CA . ASP A 1 84 ? -18.541 -4.979 50.362 1.00 75.56 84 ASP A CA 1
ATOM 588 C C . ASP A 1 84 ? -18.405 -4.821 48.829 1.00 75.56 84 ASP A C 1
ATOM 590 O O . ASP A 1 84 ? -17.287 -4.804 48.306 1.00 75.56 84 ASP A O 1
ATOM 594 N N . GLU A 1 85 ? -19.509 -4.723 48.073 1.00 75.31 85 GLU A N 1
ATOM 595 C CA . GLU A 1 85 ? -19.431 -4.435 46.638 1.00 75.31 85 GLU A CA 1
ATOM 596 C C . GLU A 1 85 ? -19.138 -2.957 46.406 1.00 75.31 85 GLU A C 1
ATOM 598 O O . GLU A 1 85 ? -19.965 -2.091 46.677 1.00 75.31 85 GLU A O 1
ATOM 603 N N . ASP A 1 86 ? -17.967 -2.675 45.842 1.00 76.50 86 ASP A N 1
ATOM 604 C CA . ASP A 1 86 ? -17.549 -1.316 45.530 1.00 76.50 86 ASP A CA 1
ATOM 605 C C . ASP A 1 86 ? -18.310 -0.765 44.302 1.00 76.50 86 ASP A C 1
ATOM 607 O O . ASP A 1 86 ? -18.077 -1.227 43.177 1.00 76.50 86 ASP A O 1
ATOM 611 N N . PRO A 1 87 ? -19.207 0.229 44.461 1.00 75.62 87 PRO A N 1
ATOM 612 C CA . PRO A 1 87 ? -19.899 0.846 43.333 1.00 75.62 87 PRO A CA 1
ATOM 613 C C . PRO A 1 87 ? -18.949 1.628 42.414 1.00 75.62 87 PRO A C 1
ATOM 615 O O . PRO A 1 87 ? -19.277 1.820 41.241 1.00 75.62 87 PRO A O 1
ATOM 618 N N . ALA A 1 88 ? -17.774 2.050 42.899 1.00 81.00 88 ALA A N 1
ATOM 619 C CA . ALA A 1 88 ? -16.769 2.713 42.073 1.00 81.00 88 ALA A CA 1
ATOM 620 C C . ALA A 1 88 ? -16.192 1.750 41.029 1.00 81.00 88 ALA A C 1
ATOM 622 O O . ALA A 1 88 ? -16.043 2.119 39.871 1.00 81.00 88 ALA A O 1
ATOM 623 N N . MET A 1 89 ? -15.995 0.476 41.383 1.00 81.50 89 MET A N 1
ATOM 624 C CA . MET A 1 89 ? -15.496 -0.541 40.450 1.00 81.50 89 MET A CA 1
ATOM 625 C C . MET A 1 89 ? -16.446 -0.820 39.277 1.00 81.50 89 MET A C 1
ATOM 627 O O . MET A 1 89 ? -16.019 -1.368 38.259 1.00 81.50 89 MET A O 1
ATOM 631 N N . ASP A 1 90 ? -17.732 -0.518 39.421 1.00 81.81 90 ASP A N 1
ATOM 632 C CA . ASP A 1 90 ? -18.709 -0.633 38.339 1.00 81.81 90 ASP A CA 1
ATOM 633 C C . ASP A 1 90 ? -18.785 0.624 37.484 1.00 81.81 90 ASP A C 1
ATOM 635 O O . ASP A 1 90 ? -18.919 0.523 36.265 1.00 81.81 90 ASP A O 1
ATOM 639 N N . GLN A 1 91 ? -18.664 1.797 38.107 1.00 84.12 91 GLN A N 1
ATOM 640 C CA . GLN A 1 91 ? -18.496 3.050 37.376 1.00 84.12 91 GLN A CA 1
ATOM 641 C C . GLN A 1 91 ? -17.226 3.003 36.523 1.00 84.12 91 GLN A C 1
ATOM 643 O O . GLN A 1 91 ? -17.288 3.309 35.337 1.00 84.12 91 GLN A O 1
ATOM 648 N N . ASP A 1 92 ? -16.123 2.494 37.070 1.00 87.81 92 ASP A N 1
ATOM 649 C CA . ASP A 1 92 ? -14.865 2.302 36.351 1.00 87.81 92 ASP A CA 1
ATOM 650 C C . ASP A 1 92 ? -15.017 1.350 35.155 1.00 87.81 92 ASP A C 1
ATOM 652 O O . ASP A 1 92 ? -14.473 1.610 34.079 1.00 87.81 92 ASP A O 1
ATOM 656 N N . LEU A 1 93 ? -15.771 0.251 35.309 1.00 87.25 93 LEU A N 1
ATOM 657 C CA . LEU A 1 93 ? -16.079 -0.664 34.203 1.00 87.25 93 LEU A CA 1
ATOM 658 C C . LEU A 1 93 ? -16.910 0.024 33.119 1.00 87.25 93 LEU A C 1
ATOM 660 O O . LEU A 1 93 ? -16.641 -0.169 31.935 1.00 87.25 93 LEU A O 1
ATOM 664 N N . ASP A 1 94 ? -17.896 0.829 33.502 1.00 88.38 94 ASP A N 1
ATOM 665 C CA . ASP A 1 94 ? -18.783 1.519 32.566 1.00 88.38 94 ASP A CA 1
ATOM 666 C C . ASP A 1 94 ? -18.064 2.634 31.812 1.00 88.38 94 ASP A C 1
ATOM 668 O O . ASP A 1 94 ? -18.199 2.740 30.591 1.00 88.38 94 ASP A O 1
ATOM 672 N N . GLU A 1 95 ? -17.234 3.406 32.509 1.00 89.69 95 GLU A N 1
ATOM 673 C CA . GLU A 1 95 ? -16.349 4.395 31.904 1.00 89.69 95 GLU A CA 1
ATOM 674 C C . GLU A 1 95 ? -15.318 3.745 30.984 1.00 89.69 95 GLU A C 1
ATOM 676 O O . GLU A 1 95 ? -15.041 4.271 29.905 1.00 89.69 95 GLU A O 1
ATOM 681 N N . ARG A 1 96 ? -14.759 2.594 31.373 1.00 88.56 96 ARG A N 1
ATOM 682 C CA . ARG A 1 96 ? -13.832 1.836 30.528 1.00 88.56 96 ARG A CA 1
ATOM 683 C C . ARG A 1 96 ? -14.522 1.315 29.269 1.00 88.56 96 ARG A C 1
ATOM 685 O O . ARG A 1 96 ? -14.014 1.554 28.184 1.00 88.56 96 ARG A O 1
ATOM 692 N N . ILE A 1 97 ? -15.698 0.695 29.383 1.00 90.00 97 ILE A N 1
ATOM 693 C CA . ILE A 1 97 ? -16.478 0.225 28.224 1.00 90.00 97 ILE A CA 1
ATOM 694 C C . ILE A 1 97 ? -16.825 1.391 27.291 1.00 90.00 97 ILE A C 1
ATOM 696 O O . ILE A 1 97 ? -16.724 1.243 26.074 1.00 90.00 97 ILE A O 1
ATOM 700 N N . ALA A 1 98 ? -17.235 2.540 27.837 1.00 89.38 98 ALA A N 1
ATOM 701 C CA . ALA A 1 98 ? -17.535 3.728 27.041 1.00 89.38 98 ALA A CA 1
ATOM 702 C C . ALA A 1 98 ? -16.285 4.243 26.314 1.00 89.38 98 ALA A C 1
ATOM 704 O O . ALA A 1 98 ? -16.323 4.449 25.104 1.00 89.38 98 ALA A O 1
ATOM 705 N N . ARG A 1 99 ? -15.159 4.362 27.026 1.00 88.62 99 ARG A N 1
ATOM 706 C CA . ARG A 1 99 ? -13.878 4.804 26.463 1.00 88.62 99 ARG A CA 1
ATOM 707 C C . ARG A 1 99 ? -13.373 3.864 25.369 1.00 88.62 99 ARG A C 1
ATOM 709 O O . ARG A 1 99 ? -12.978 4.343 24.312 1.00 88.62 99 ARG A O 1
ATOM 716 N N . ASP A 1 100 ? -13.406 2.555 25.602 1.00 85.88 100 ASP A N 1
A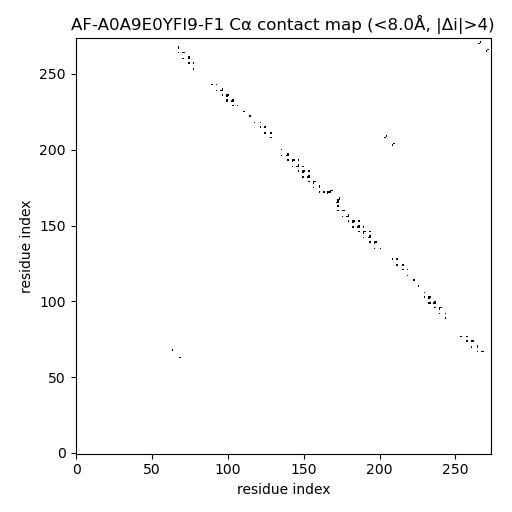TOM 717 C CA . ASP A 1 100 ? -12.919 1.544 24.656 1.00 85.88 100 ASP A CA 1
ATOM 718 C C . ASP A 1 100 ? -13.833 1.464 23.420 1.00 85.88 100 ASP A C 1
ATOM 720 O O . ASP A 1 100 ? -13.360 1.284 22.297 1.00 85.88 100 ASP A O 1
ATOM 724 N N . ARG A 1 101 ? -15.144 1.675 23.597 1.00 87.38 101 ARG A N 1
ATOM 725 C CA . ARG A 1 101 ? -16.102 1.782 22.490 1.00 87.38 101 ARG A CA 1
ATOM 726 C C . ARG A 1 101 ? -15.868 3.034 21.651 1.00 87.38 101 ARG A C 1
ATOM 728 O O . ARG A 1 101 ? -15.782 2.922 20.434 1.00 87.38 101 ARG A O 1
ATOM 735 N N . ASP A 1 102 ? -15.742 4.196 22.282 1.00 86.19 102 ASP A N 1
ATOM 736 C CA . ASP A 1 102 ? -15.469 5.454 21.581 1.00 86.19 102 ASP A CA 1
ATOM 737 C C . ASP A 1 102 ? -14.111 5.392 20.865 1.00 86.19 102 ASP A C 1
ATOM 739 O O . ASP A 1 102 ? -13.962 5.885 19.744 1.00 86.19 102 ASP A O 1
ATOM 743 N N . ALA A 1 103 ? -13.124 4.732 21.481 1.00 82.00 103 ALA A N 1
ATOM 744 C CA . ALA A 1 103 ? -11.840 4.449 20.860 1.00 82.00 103 ALA A CA 1
ATOM 745 C C . ALA A 1 103 ? -12.000 3.552 19.628 1.00 82.00 103 ALA A C 1
ATOM 747 O O . ALA A 1 103 ? -11.431 3.886 18.595 1.00 82.00 103 ALA A O 1
ATOM 748 N N . LEU A 1 104 ? -12.794 2.475 19.691 1.00 83.06 104 LEU A N 1
ATOM 749 C CA . LEU A 1 104 ? -13.092 1.610 18.541 1.00 83.06 104 LEU A CA 1
ATOM 750 C C . LEU A 1 104 ? -13.867 2.324 17.435 1.00 83.06 104 LEU A C 1
ATOM 752 O O . LEU A 1 104 ? -13.566 2.099 16.269 1.00 83.06 104 LEU A O 1
ATOM 756 N N . ASP A 1 105 ? -14.830 3.179 17.768 1.00 81.19 105 ASP A N 1
ATOM 757 C CA . ASP A 1 105 ? -15.599 3.937 16.778 1.00 81.19 105 ASP A CA 1
ATOM 758 C C . ASP A 1 105 ? -14.696 4.974 16.080 1.00 81.19 105 ASP A C 1
ATOM 760 O O . ASP A 1 105 ? -14.696 5.095 14.852 1.00 81.19 105 ASP A O 1
ATOM 764 N N . SER A 1 106 ? -13.840 5.660 16.845 1.00 81.38 106 SER A N 1
ATOM 765 C CA . SER A 1 106 ? -12.823 6.578 16.317 1.00 81.38 106 SER A CA 1
ATOM 766 C C . SER A 1 106 ? -11.765 5.848 15.480 1.00 81.38 106 SER A C 1
ATOM 768 O O . SER A 1 106 ? -11.452 6.269 14.362 1.00 81.38 106 SER A O 1
ATOM 770 N N . LEU A 1 107 ? -11.256 4.712 15.967 1.00 79.56 107 LEU A N 1
ATOM 771 C CA . LEU A 1 107 ? -10.353 3.816 15.238 1.00 79.56 107 LEU A CA 1
ATOM 772 C C . LEU A 1 107 ? -11.021 3.255 13.989 1.00 79.56 107 LEU A C 1
ATOM 774 O O . LEU A 1 107 ? -10.359 3.123 12.976 1.00 79.56 107 LEU A O 1
ATOM 778 N N . GLY A 1 108 ? -12.315 2.954 14.023 1.00 75.56 108 GLY A N 1
ATOM 779 C CA . GLY A 1 108 ? -13.071 2.445 12.886 1.00 75.56 108 GLY A CA 1
ATOM 780 C C . GLY A 1 108 ? -13.114 3.465 11.757 1.00 75.56 108 GLY A C 1
ATOM 781 O O . GLY A 1 108 ? -12.684 3.166 10.649 1.00 75.56 108 GLY A O 1
ATOM 782 N N . VAL A 1 109 ? -13.533 4.698 12.051 1.00 70.44 109 VAL A N 1
ATOM 783 C CA . VAL A 1 109 ? -13.600 5.776 11.048 1.00 70.44 109 VAL A CA 1
ATOM 784 C C . VAL A 1 109 ? -12.208 6.167 10.546 1.00 70.44 109 VAL A C 1
ATOM 786 O O . VAL A 1 109 ? -12.007 6.370 9.347 1.00 70.44 109 VAL A O 1
ATOM 789 N N . THR A 1 110 ? -11.223 6.279 11.441 1.00 75.62 110 THR A N 1
ATOM 790 C CA . THR A 1 110 ? -9.847 6.624 11.051 1.00 75.62 110 THR A CA 1
ATOM 791 C C . THR A 1 110 ? -9.186 5.495 10.270 1.00 75.62 110 THR A C 1
ATOM 793 O O . THR A 1 110 ? -8.626 5.758 9.211 1.00 75.62 110 THR A O 1
ATOM 796 N N . ALA A 1 111 ? -9.319 4.244 10.708 1.00 74.25 111 ALA A N 1
ATOM 797 C CA . ALA A 1 111 ? -8.779 3.092 10.002 1.00 74.25 111 ALA A CA 1
ATOM 798 C C . ALA A 1 111 ? -9.501 2.852 8.679 1.00 74.25 111 ALA A C 1
ATOM 800 O O . ALA A 1 111 ? -8.836 2.490 7.727 1.00 74.25 111 ALA A O 1
ATOM 801 N N . GLU A 1 112 ? -10.811 3.052 8.545 1.00 75.06 112 GLU A N 1
ATOM 802 C CA . GLU A 1 112 ? -11.483 2.934 7.242 1.00 75.06 112 GLU A CA 1
ATOM 803 C C . GLU A 1 112 ? -10.977 3.983 6.251 1.00 75.06 112 GLU A C 1
ATOM 805 O O . GLU A 1 112 ? -10.645 3.640 5.115 1.00 75.06 112 GLU A O 1
ATOM 810 N N . ASN A 1 113 ? -10.828 5.234 6.696 1.00 76.69 113 ASN A N 1
ATOM 811 C CA . ASN A 1 113 ? -10.263 6.299 5.872 1.00 76.69 113 ASN 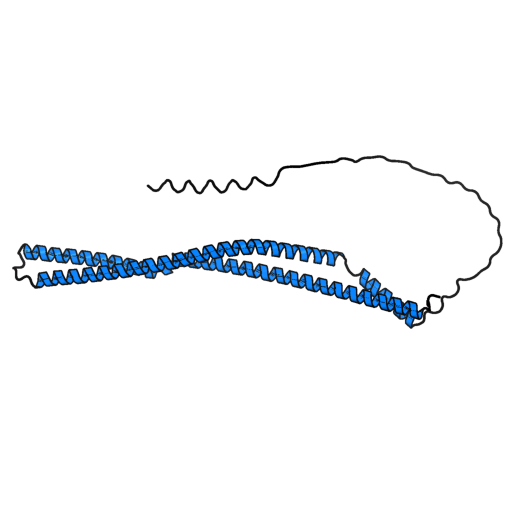A CA 1
ATOM 812 C C . ASN A 1 113 ? -8.795 6.026 5.510 1.00 76.69 113 ASN A C 1
ATOM 814 O O . ASN A 1 113 ? -8.430 6.137 4.341 1.00 76.69 113 ASN A O 1
ATOM 818 N N . GLU A 1 114 ? -7.961 5.622 6.474 1.00 78.06 114 GLU A N 1
ATOM 819 C CA . GLU A 1 114 ? -6.560 5.262 6.224 1.00 78.06 114 GLU A CA 1
ATOM 820 C C . GLU A 1 114 ? -6.441 4.007 5.351 1.00 78.06 114 GLU A C 1
ATOM 822 O O . GLU A 1 114 ? -5.614 3.948 4.450 1.00 78.06 114 GLU A O 1
ATOM 827 N N . ARG A 1 115 ? -7.291 2.998 5.550 1.00 74.88 115 ARG A N 1
ATOM 828 C CA . ARG A 1 115 ? -7.314 1.795 4.710 1.00 74.88 115 ARG A CA 1
ATOM 829 C C . ARG A 1 115 ? -7.741 2.122 3.288 1.00 74.88 115 ARG A C 1
ATOM 831 O O . ARG A 1 115 ? -7.231 1.488 2.370 1.00 74.88 115 ARG A O 1
ATOM 838 N N . PHE A 1 116 ? -8.656 3.064 3.092 1.00 78.19 116 PHE A N 1
ATOM 839 C CA . PHE A 1 116 ? -9.045 3.514 1.762 1.00 78.19 116 PHE A CA 1
ATOM 840 C C . PHE A 1 116 ? -7.881 4.230 1.065 1.00 78.19 116 PHE A C 1
ATOM 842 O O . PHE A 1 116 ? -7.493 3.834 -0.033 1.00 78.19 116 PHE A O 1
ATOM 849 N N . THR A 1 117 ? -7.255 5.210 1.726 1.00 81.62 117 THR A N 1
ATOM 850 C CA . THR A 1 117 ? -6.130 5.960 1.143 1.00 81.62 117 THR A CA 1
ATOM 851 C C . THR A 1 117 ? -4.927 5.068 0.860 1.00 81.62 117 THR A C 1
ATOM 853 O O . THR A 1 117 ? -4.383 5.107 -0.242 1.00 81.62 117 THR A O 1
ATOM 856 N N . LEU A 1 118 ? -4.550 4.204 1.804 1.00 77.38 118 LEU A N 1
ATOM 857 C CA . LEU A 1 118 ? -3.444 3.266 1.628 1.00 77.38 118 LEU A CA 1
ATOM 858 C C . LEU A 1 118 ? -3.730 2.246 0.511 1.00 77.38 118 LEU A C 1
ATOM 860 O O . LEU A 1 118 ? -2.800 1.808 -0.164 1.00 77.38 118 LEU A O 1
ATOM 864 N N . SER A 1 119 ? -4.995 1.883 0.276 1.00 78.38 119 SER A N 1
ATOM 865 C CA . SER A 1 119 ? -5.381 0.912 -0.758 1.00 78.38 119 SER A CA 1
ATOM 866 C C . SER A 1 119 ? -5.269 1.543 -2.138 1.00 78.38 119 SER A C 1
ATOM 868 O O . SER A 1 119 ? -4.745 0.927 -3.070 1.00 78.38 119 SER A O 1
ATOM 870 N N . ASP A 1 120 ? -5.720 2.790 -2.260 1.00 86.56 120 ASP A N 1
ATOM 871 C CA . ASP A 1 120 ? -5.560 3.584 -3.473 1.00 86.56 120 ASP A CA 1
ATOM 872 C C . ASP A 1 120 ? -4.076 3.820 -3.783 1.00 86.56 120 ASP A C 1
ATOM 874 O O . ASP A 1 120 ? -3.635 3.588 -4.912 1.00 86.56 120 ASP A O 1
ATOM 878 N N . GLU A 1 121 ? -3.271 4.196 -2.785 1.00 84.06 121 GLU A N 1
ATOM 879 C CA . GLU A 1 121 ? -1.820 4.355 -2.934 1.00 84.06 121 GLU A CA 1
ATOM 880 C C . GLU A 1 121 ? -1.143 3.053 -3.381 1.00 84.06 121 GLU A C 1
ATOM 882 O O . GLU A 1 121 ? -0.331 3.059 -4.312 1.00 84.06 121 GLU A O 1
ATOM 887 N N . LEU A 1 122 ? -1.518 1.923 -2.777 1.00 82.44 122 LEU A N 1
ATOM 888 C CA . LEU A 1 122 ? -0.979 0.606 -3.107 1.00 82.44 122 LEU A CA 1
ATOM 889 C C . LEU A 1 122 ? -1.336 0.191 -4.541 1.00 82.44 122 LEU A C 1
ATOM 891 O O . LEU A 1 122 ? -0.466 -0.271 -5.282 1.00 82.44 122 LEU A O 1
ATOM 895 N N . SER A 1 123 ? -2.580 0.421 -4.964 1.00 83.44 123 SER A N 1
ATOM 896 C CA . SER A 1 123 ? -3.042 0.171 -6.334 1.00 83.44 123 SER A CA 1
ATOM 897 C C . SER A 1 123 ? -2.286 1.022 -7.362 1.00 83.44 123 SER A C 1
ATOM 899 O O . SER A 1 123 ? -1.822 0.515 -8.392 1.00 83.44 123 SER A O 1
ATOM 901 N N . VAL A 1 124 ? -2.085 2.312 -7.066 1.00 87.81 124 VAL A N 1
ATOM 902 C CA . VAL A 1 124 ? -1.336 3.235 -7.932 1.00 87.81 124 VAL A CA 1
ATOM 903 C C . VAL A 1 124 ? 0.129 2.817 -8.049 1.00 87.81 124 VAL A C 1
ATOM 905 O O . VAL A 1 124 ? 0.666 2.786 -9.160 1.00 87.81 124 VAL A O 1
ATOM 908 N N . LEU A 1 125 ? 0.783 2.476 -6.935 1.00 82.06 125 LEU A N 1
ATOM 909 C CA . LEU A 1 125 ? 2.186 2.057 -6.931 1.00 82.06 125 LEU A CA 1
ATOM 910 C C . LEU A 1 125 ? 2.391 0.738 -7.681 1.00 82.06 125 LEU A C 1
ATOM 912 O O . LEU A 1 125 ? 3.287 0.653 -8.521 1.00 82.06 125 LEU A O 1
ATOM 916 N N . GLN A 1 126 ? 1.532 -0.259 -7.458 1.00 81.56 126 GLN A N 1
ATOM 917 C CA . GLN A 1 126 ? 1.591 -1.528 -8.190 1.00 81.56 126 GLN A CA 1
ATOM 918 C C . GLN A 1 126 ? 1.370 -1.338 -9.692 1.00 81.56 126 GLN A C 1
ATOM 920 O O . GLN A 1 126 ? 2.090 -1.918 -10.506 1.00 81.56 126 GLN A O 1
ATOM 925 N N . SER A 1 127 ? 0.409 -0.494 -10.072 1.00 85.31 127 SER A N 1
ATOM 926 C CA . SER A 1 127 ? 0.131 -0.198 -11.480 1.00 85.31 127 SER A CA 1
ATOM 927 C C . SER A 1 127 ? 1.326 0.470 -12.163 1.00 85.31 127 SER A C 1
ATOM 929 O O . SER A 1 127 ? 1.691 0.085 -13.274 1.00 85.31 127 SER A O 1
ATOM 931 N N . ARG A 1 128 ? 1.981 1.427 -11.491 1.00 83.50 128 ARG A N 1
ATOM 932 C CA . ARG A 1 128 ? 3.207 2.070 -11.995 1.00 83.50 128 ARG A CA 1
ATOM 933 C C . ARG A 1 128 ? 4.346 1.068 -12.146 1.00 83.50 128 ARG A C 1
ATOM 935 O O . ARG A 1 128 ? 4.927 0.982 -13.222 1.00 83.50 128 ARG A O 1
ATOM 942 N N . GLN A 1 129 ? 4.590 0.248 -11.122 1.00 82.12 129 GLN A N 1
ATOM 943 C CA . GLN A 1 129 ? 5.612 -0.798 -11.161 1.00 82.12 129 GLN A CA 1
ATOM 944 C C . GLN A 1 129 ? 5.424 -1.732 -12.370 1.00 82.12 129 GLN A C 1
ATOM 946 O O . GLN A 1 129 ? 6.375 -2.039 -13.094 1.00 82.12 129 GLN A O 1
ATOM 951 N N . GLN A 1 130 ? 4.184 -2.163 -12.621 1.00 82.69 130 GLN A N 1
ATOM 952 C CA . GLN A 1 130 ? 3.851 -3.006 -13.767 1.00 82.69 130 GLN A CA 1
ATOM 953 C C . GLN A 1 130 ? 4.072 -2.276 -15.097 1.00 82.69 130 GLN A C 1
ATOM 955 O O . GLN A 1 130 ? 4.711 -2.838 -15.989 1.00 82.69 130 GLN A O 1
ATOM 960 N N . GLN A 1 131 ? 3.606 -1.032 -15.228 1.00 87.38 131 GLN A N 1
ATOM 961 C CA . GLN A 1 131 ? 3.793 -0.224 -16.438 1.00 87.38 131 GLN A CA 1
ATOM 962 C C . GLN A 1 131 ? 5.273 -0.007 -16.770 1.00 87.38 131 GLN A C 1
ATOM 964 O O . GLN A 1 131 ? 5.683 -0.239 -17.908 1.00 87.38 131 GLN A O 1
ATOM 969 N N . ASP A 1 132 ? 6.093 0.351 -15.784 1.00 83.19 132 ASP A N 1
ATOM 970 C CA . ASP A 1 132 ? 7.525 0.584 -15.988 1.00 83.19 132 ASP A CA 1
ATOM 971 C C . ASP A 1 132 ? 8.251 -0.701 -16.407 1.00 83.19 132 ASP A C 1
ATOM 973 O O . ASP A 1 132 ? 9.102 -0.688 -17.304 1.00 83.19 132 ASP A O 1
ATOM 977 N N . SER A 1 133 ? 7.860 -1.844 -15.831 1.00 81.88 133 SER A N 1
ATOM 978 C CA . SER A 1 133 ? 8.397 -3.150 -16.226 1.00 81.88 133 SER A CA 1
ATOM 979 C C . SER A 1 133 ? 8.053 -3.520 -17.677 1.00 81.88 133 SER A C 1
ATOM 981 O O . SER A 1 133 ? 8.879 -4.114 -18.379 1.00 81.88 133 SER A O 1
ATOM 983 N N . LEU A 1 134 ? 6.858 -3.149 -18.151 1.00 86.81 134 LEU A N 1
ATOM 984 C CA . LEU A 1 134 ? 6.421 -3.377 -19.528 1.00 86.81 134 LEU A CA 1
ATOM 985 C C . LEU A 1 134 ? 7.170 -2.469 -20.501 1.00 86.81 134 LEU A C 1
ATOM 987 O O . LEU A 1 134 ? 7.733 -2.965 -21.475 1.00 86.81 134 LEU A O 1
ATOM 991 N N . LEU A 1 135 ? 7.269 -1.173 -20.197 1.00 87.75 135 LEU A N 1
ATOM 992 C CA . LEU A 1 135 ? 8.005 -0.211 -21.019 1.00 87.75 135 LEU A CA 1
ATOM 993 C C . LEU A 1 135 ? 9.474 -0.613 -21.195 1.00 87.75 135 LEU A C 1
ATOM 995 O O . LEU A 1 135 ? 10.031 -0.488 -22.287 1.00 87.75 135 LEU A O 1
ATOM 999 N N . LEU A 1 136 ? 10.114 -1.131 -20.144 1.00 85.62 136 LEU A N 1
ATOM 1000 C CA . LEU A 1 136 ? 11.493 -1.607 -20.232 1.00 85.62 136 LEU A CA 1
ATOM 1001 C C . LEU A 1 136 ? 11.624 -2.844 -21.132 1.00 85.62 136 LEU A C 1
ATOM 1003 O O . LEU A 1 136 ? 12.568 -2.935 -21.919 1.00 85.62 136 LEU A O 1
ATOM 1007 N N . ARG A 1 137 ? 10.665 -3.778 -21.061 1.00 86.50 137 ARG A N 1
ATOM 1008 C CA . ARG A 1 137 ? 10.615 -4.947 -21.956 1.00 86.50 137 ARG A CA 1
ATOM 1009 C C . ARG A 1 137 ? 10.410 -4.541 -23.414 1.00 86.50 137 ARG A C 1
ATOM 1011 O O . ARG A 1 137 ? 11.098 -5.080 -24.276 1.00 86.50 137 ARG A O 1
ATOM 1018 N N . GLU A 1 138 ? 9.520 -3.589 -23.685 1.00 90.50 138 GLU A N 1
ATOM 1019 C CA . GLU A 1 138 ? 9.280 -3.063 -25.036 1.00 90.50 138 GLU A CA 1
ATOM 1020 C C . GLU A 1 138 ? 10.510 -2.344 -25.605 1.00 90.50 138 GLU A C 1
ATOM 1022 O O . GLU A 1 138 ? 10.870 -2.529 -26.766 1.00 90.50 138 GLU A O 1
ATOM 1027 N N . ARG A 1 139 ? 11.214 -1.556 -24.784 1.00 90.25 139 ARG A N 1
ATOM 1028 C CA . ARG A 1 139 ? 12.470 -0.912 -25.200 1.00 90.25 139 ARG A CA 1
ATOM 1029 C C . ARG A 1 139 ? 13.554 -1.935 -25.525 1.00 90.25 139 ARG A C 1
ATOM 1031 O O . ARG A 1 139 ? 14.262 -1.778 -26.518 1.00 90.25 139 ARG A O 1
ATOM 1038 N N . LEU A 1 140 ? 13.669 -2.986 -24.715 1.00 89.38 140 LEU A N 1
ATOM 1039 C CA . LEU A 1 140 ? 14.615 -4.074 -24.951 1.00 89.38 140 LEU A CA 1
ATOM 1040 C C . LEU A 1 140 ? 14.304 -4.853 -26.228 1.00 89.38 140 LEU A C 1
ATOM 1042 O O . LEU A 1 140 ? 15.227 -5.144 -26.987 1.00 89.38 140 LEU A O 1
ATOM 1046 N N . SER A 1 141 ? 13.034 -5.173 -26.490 1.00 92.31 141 SER A N 1
ATOM 1047 C CA . SER A 1 141 ? 12.655 -5.873 -27.721 1.00 92.31 141 SER A CA 1
ATOM 1048 C C . SER A 1 141 ? 12.937 -5.017 -28.956 1.00 92.31 141 SER A C 1
ATOM 1050 O O . SER A 1 141 ? 13.599 -5.488 -29.882 1.00 92.31 141 SER A O 1
ATOM 1052 N N . ALA A 1 142 ? 12.551 -3.737 -28.930 1.00 92.38 142 ALA A N 1
ATOM 1053 C CA . ALA A 1 142 ? 12.812 -2.799 -30.018 1.00 92.38 142 ALA A CA 1
ATOM 1054 C C . ALA A 1 142 ? 14.316 -2.604 -30.278 1.00 92.38 142 ALA A C 1
ATOM 1056 O O . ALA A 1 142 ? 14.749 -2.536 -31.431 1.00 92.38 142 ALA A O 1
ATOM 1057 N N . SER A 1 143 ? 15.126 -2.549 -29.217 1.00 92.25 143 SER A N 1
ATOM 1058 C CA . SER A 1 143 ? 16.583 -2.451 -29.325 1.00 92.25 143 SER A CA 1
ATOM 1059 C C . SER A 1 143 ? 17.208 -3.740 -29.874 1.00 92.25 143 SER A C 1
ATOM 1061 O O . SER A 1 143 ? 18.047 -3.673 -30.771 1.00 92.25 143 SER A O 1
ATOM 1063 N N . ALA A 1 144 ? 16.738 -4.918 -29.454 1.00 91.56 144 ALA A N 1
ATOM 1064 C CA . ALA A 1 144 ? 17.176 -6.194 -30.022 1.00 91.56 144 ALA A CA 1
ATOM 1065 C C . ALA A 1 144 ? 16.831 -6.323 -31.520 1.00 91.56 144 ALA A C 1
ATOM 1067 O O . ALA A 1 144 ? 17.606 -6.886 -32.297 1.00 91.56 144 ALA A O 1
ATOM 1068 N N . ASP A 1 145 ? 15.676 -5.804 -31.949 1.00 93.81 145 ASP A N 1
ATOM 1069 C CA . ASP A 1 145 ? 15.303 -5.716 -33.367 1.00 93.81 145 ASP A CA 1
ATOM 1070 C C . ASP A 1 145 ? 16.187 -4.726 -34.143 1.00 93.81 145 ASP A C 1
ATOM 1072 O O . ASP A 1 145 ? 16.505 -4.955 -35.312 1.00 93.81 145 ASP A O 1
ATOM 1076 N N . ALA A 1 146 ? 16.584 -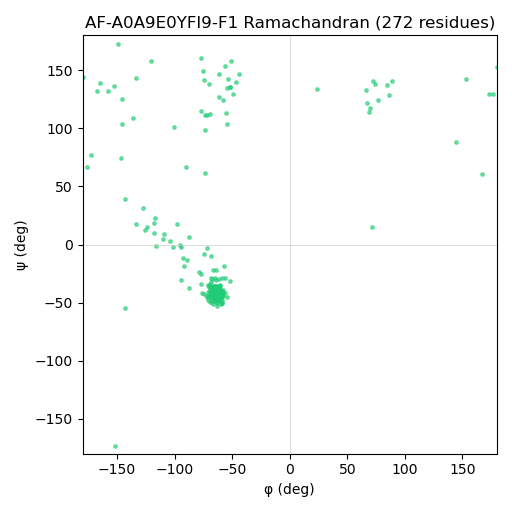3.609 -33.526 1.00 90.75 146 ALA A N 1
ATOM 1077 C CA . ALA A 1 146 ? 17.493 -2.637 -34.133 1.00 90.75 146 ALA A CA 1
ATOM 1078 C C . ALA A 1 146 ? 18.896 -3.228 -34.349 1.00 90.75 146 ALA A C 1
ATOM 1080 O O . ALA A 1 146 ? 19.431 -3.115 -35.452 1.00 90.75 146 ALA A O 1
ATOM 1081 N N . VAL A 1 147 ? 19.436 -3.940 -33.352 1.00 93.19 147 VAL A N 1
ATOM 1082 C CA . VAL A 1 147 ? 20.716 -4.659 -33.470 1.00 93.19 147 VAL A CA 1
ATOM 1083 C C . VAL A 1 147 ? 20.656 -5.683 -34.602 1.00 93.19 147 VAL A C 1
ATOM 1085 O O . VAL A 1 147 ? 21.498 -5.642 -35.494 1.00 93.19 147 VAL A O 1
ATOM 1088 N N . ARG A 1 148 ? 19.623 -6.537 -34.642 1.00 94.06 148 ARG A N 1
ATOM 1089 C CA . ARG A 1 148 ? 19.464 -7.535 -35.718 1.00 94.06 148 ARG A CA 1
ATOM 1090 C C . ARG A 1 148 ? 19.405 -6.902 -37.108 1.00 94.06 148 ARG A C 1
ATOM 1092 O O . ARG A 1 148 ? 20.011 -7.417 -38.043 1.00 94.06 148 ARG A O 1
ATOM 1099 N N . ARG A 1 149 ? 18.701 -5.775 -37.264 1.00 91.88 149 ARG A N 1
ATOM 1100 C CA . ARG A 1 149 ? 18.657 -5.042 -38.542 1.00 91.88 149 ARG A CA 1
ATOM 1101 C C . ARG A 1 149 ? 20.027 -4.490 -38.935 1.00 91.88 149 ARG A C 1
ATOM 1103 O O . ARG A 1 149 ? 20.413 -4.636 -40.091 1.00 91.88 149 ARG A O 1
ATOM 1110 N N . ALA A 1 150 ? 20.763 -3.914 -37.986 1.00 85.50 150 ALA A N 1
ATOM 1111 C CA . ALA A 1 150 ? 22.110 -3.401 -38.225 1.00 85.50 150 ALA A CA 1
ATOM 1112 C C . ALA A 1 150 ? 23.107 -4.520 -38.588 1.00 85.50 150 ALA A C 1
ATOM 1114 O O . ALA A 1 150 ? 23.961 -4.320 -39.449 1.00 85.50 150 ALA A O 1
ATOM 1115 N N . GLU A 1 151 ? 22.977 -5.710 -37.993 1.00 90.88 151 GLU A N 1
ATOM 1116 C CA . GLU A 1 151 ? 23.790 -6.887 -38.337 1.00 90.88 151 GLU A CA 1
ATOM 1117 C C . GLU A 1 151 ? 23.531 -7.365 -39.767 1.00 90.88 151 GLU A C 1
ATOM 1119 O O . GLU A 1 151 ? 24.477 -7.608 -40.516 1.00 90.88 151 GLU A O 1
ATOM 1124 N N . VAL A 1 152 ? 22.259 -7.452 -40.168 1.00 94.31 152 VAL A N 1
ATOM 1125 C CA . VAL A 1 152 ? 21.879 -7.825 -41.540 1.00 94.31 152 VAL A CA 1
ATOM 1126 C C . VAL A 1 152 ? 22.382 -6.793 -42.551 1.00 94.31 152 VAL A C 1
ATOM 1128 O O . VAL A 1 152 ? 22.907 -7.167 -43.599 1.00 94.31 152 VAL A O 1
ATOM 1131 N N . GLU A 1 153 ? 22.264 -5.500 -42.243 1.00 90.25 153 GLU A N 1
ATOM 1132 C CA . GLU A 1 153 ? 22.762 -4.429 -43.109 1.00 90.25 153 GLU A CA 1
ATOM 1133 C C . GLU A 1 153 ? 24.288 -4.481 -43.263 1.00 90.25 153 GLU A C 1
ATOM 1135 O O . GLU A 1 153 ? 24.801 -4.371 -44.379 1.00 90.25 153 GLU A O 1
ATOM 1140 N N . LEU A 1 154 ? 25.016 -4.689 -42.162 1.00 89.88 154 LEU A N 1
ATOM 1141 C CA . LEU A 1 154 ? 26.466 -4.841 -42.192 1.00 89.88 154 LEU A CA 1
ATOM 1142 C C . LEU A 1 154 ? 26.878 -6.054 -43.036 1.00 89.88 154 LEU A C 1
ATOM 1144 O O . LEU A 1 154 ? 27.736 -5.920 -43.909 1.00 89.88 154 LEU A O 1
ATOM 1148 N N . ALA A 1 155 ? 26.229 -7.204 -42.833 1.00 90.56 155 ALA A N 1
ATOM 1149 C CA . ALA A 1 155 ? 26.493 -8.413 -43.607 1.00 90.56 155 ALA A CA 1
ATOM 1150 C C . ALA A 1 155 ? 26.247 -8.193 -45.110 1.00 90.56 155 ALA A C 1
ATOM 1152 O O . ALA A 1 155 ? 27.074 -8.580 -45.936 1.00 90.56 155 ALA A O 1
ATOM 1153 N N . ALA A 1 156 ? 25.162 -7.503 -45.476 1.00 89.62 156 ALA A N 1
ATOM 1154 C CA . ALA A 1 156 ? 24.859 -7.171 -46.868 1.00 89.62 156 ALA A CA 1
ATOM 1155 C C . ALA A 1 156 ? 25.920 -6.246 -47.494 1.00 89.62 156 ALA A C 1
ATOM 1157 O O . ALA A 1 156 ? 26.333 -6.453 -48.640 1.00 89.62 156 ALA A O 1
ATOM 1158 N N . ARG A 1 157 ? 26.411 -5.244 -46.752 1.00 85.81 157 ARG A N 1
ATOM 1159 C CA . ARG A 1 157 ? 27.477 -4.345 -47.230 1.00 85.81 157 ARG A CA 1
ATOM 1160 C C . ARG A 1 157 ? 28.819 -5.066 -47.364 1.00 85.81 157 ARG A C 1
ATOM 1162 O O . ARG A 1 157 ? 29.488 -4.897 -48.380 1.00 85.81 157 ARG A O 1
ATOM 1169 N N . GLN A 1 158 ? 29.180 -5.916 -46.403 1.00 88.88 158 GLN A N 1
ATOM 1170 C CA . GLN A 1 158 ? 30.384 -6.752 -46.474 1.00 88.88 158 GLN A CA 1
ATOM 1171 C C . GLN A 1 158 ? 30.329 -7.722 -47.662 1.00 88.88 158 GLN A C 1
ATOM 1173 O O . GLN A 1 158 ? 31.306 -7.853 -48.397 1.00 88.88 158 GLN A O 1
ATOM 1178 N N . GLN A 1 159 ? 29.169 -8.335 -47.915 1.00 90.56 159 GLN A N 1
ATOM 1179 C CA . GLN A 1 159 ? 28.954 -9.175 -49.092 1.00 90.56 159 GLN A CA 1
ATOM 1180 C C . GLN A 1 159 ? 29.078 -8.374 -50.396 1.00 90.56 159 GLN A C 1
ATOM 1182 O O . GLN A 1 159 ? 29.694 -8.848 -51.348 1.00 90.56 159 GLN A O 1
ATOM 1187 N N . THR A 1 160 ? 28.548 -7.148 -50.437 1.00 86.06 160 THR A N 1
ATOM 1188 C CA . THR A 1 160 ? 28.670 -6.260 -51.605 1.00 86.06 160 THR A CA 1
ATOM 1189 C C . THR A 1 160 ? 30.137 -5.952 -51.911 1.00 86.06 160 THR A C 1
ATOM 1191 O O . THR A 1 160 ? 30.551 -6.090 -53.058 1.00 86.06 160 THR A O 1
ATOM 1194 N N . VAL A 1 161 ? 30.935 -5.622 -50.886 1.00 87.12 161 VAL A N 1
ATOM 1195 C CA . VAL A 1 161 ? 32.388 -5.403 -51.011 1.00 87.12 161 VAL A CA 1
ATOM 1196 C C . VAL A 1 161 ? 33.112 -6.667 -51.487 1.00 87.12 161 VAL A C 1
ATOM 1198 O O . VAL A 1 161 ? 34.001 -6.587 -52.333 1.00 87.12 161 VAL A O 1
ATOM 1201 N N . ALA A 1 162 ? 32.724 -7.841 -50.983 1.00 86.12 162 ALA A N 1
ATOM 1202 C CA . ALA A 1 162 ? 33.326 -9.116 -51.373 1.00 86.12 162 ALA A CA 1
ATOM 1203 C C . ALA A 1 162 ? 33.008 -9.519 -52.827 1.00 86.12 162 ALA A C 1
ATOM 1205 O O . ALA A 1 162 ? 33.803 -10.211 -53.460 1.00 86.12 162 ALA A O 1
ATOM 1206 N N . MET A 1 163 ? 31.857 -9.099 -53.361 1.00 85.00 163 MET A N 1
ATOM 1207 C CA . MET A 1 163 ? 31.425 -9.403 -54.732 1.00 85.00 163 MET A CA 1
ATOM 1208 C C . MET A 1 163 ? 31.891 -8.370 -55.769 1.00 85.00 163 MET A C 1
ATOM 1210 O O . MET A 1 163 ? 31.801 -8.631 -56.970 1.00 85.00 163 MET A O 1
ATOM 1214 N N . THR A 1 164 ? 32.385 -7.202 -55.347 1.00 81.62 164 THR A N 1
ATOM 1215 C CA . THR A 1 164 ? 32.925 -6.189 -56.263 1.00 81.62 164 THR A CA 1
ATOM 1216 C C . THR A 1 164 ? 34.239 -6.644 -56.899 1.00 81.62 164 THR A C 1
ATOM 1218 O O . THR A 1 164 ? 35.276 -6.719 -56.249 1.00 81.62 164 THR A O 1
ATOM 1221 N N . VAL A 1 165 ? 34.206 -6.892 -58.211 1.00 77.12 165 VAL A N 1
ATOM 1222 C CA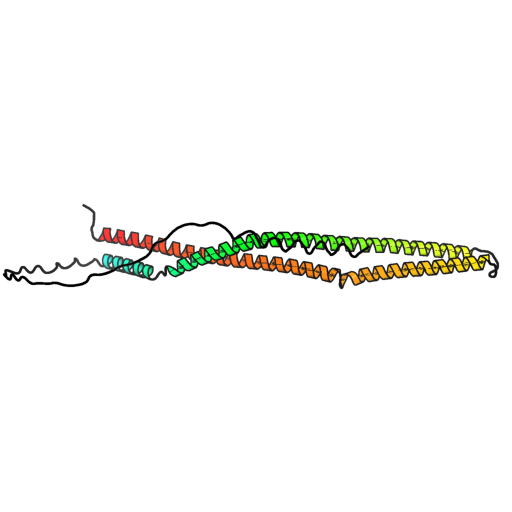 . VAL A 1 165 ? 35.377 -7.242 -59.034 1.00 77.12 165 VAL A CA 1
ATOM 1223 C C . VAL A 1 165 ? 36.009 -5.962 -59.590 1.00 77.12 165 VAL A C 1
ATOM 1225 O O . VAL A 1 165 ? 35.924 -5.667 -60.781 1.00 77.12 165 VAL A O 1
ATOM 1228 N N . VAL A 1 166 ? 36.577 -5.137 -58.713 1.00 80.06 166 VAL A N 1
ATOM 1229 C CA . VAL A 1 166 ? 37.237 -3.872 -59.078 1.00 80.06 166 VAL A CA 1
ATOM 1230 C C . VAL A 1 166 ? 38.583 -3.796 -58.341 1.00 80.06 166 VAL A C 1
ATOM 1232 O O . VAL A 1 166 ? 38.647 -4.253 -57.200 1.00 80.06 166 VAL A O 1
ATOM 1235 N N . PRO A 1 167 ? 39.667 -3.254 -58.941 1.00 78.25 167 PRO A N 1
ATOM 1236 C CA . PRO A 1 167 ? 40.946 -3.098 -58.247 1.00 78.25 167 PRO A CA 1
ATOM 1237 C C . PRO A 1 167 ? 40.801 -2.340 -56.918 1.00 78.25 167 PRO A C 1
ATOM 1239 O O . PRO A 1 167 ? 40.030 -1.379 -56.827 1.00 78.25 167 PRO A O 1
ATOM 1242 N N . GLU A 1 168 ? 41.564 -2.755 -55.902 1.00 74.38 168 GLU A N 1
ATOM 1243 C CA . GLU A 1 168 ? 41.423 -2.262 -54.522 1.00 74.38 168 GLU A CA 1
ATOM 1244 C C . GLU A 1 168 ? 41.609 -0.745 -54.367 1.00 74.38 168 GLU A C 1
ATOM 1246 O O . GLU A 1 168 ? 40.981 -0.142 -53.500 1.00 74.38 168 GLU A O 1
ATOM 1251 N N . ASP A 1 169 ? 42.410 -0.120 -55.233 1.00 76.50 169 ASP A N 1
ATOM 1252 C CA . ASP A 1 169 ? 42.746 1.309 -55.157 1.00 76.50 169 ASP A CA 1
ATOM 1253 C C . ASP A 1 169 ? 41.750 2.233 -55.873 1.00 76.50 169 ASP A C 1
ATOM 1255 O O . ASP A 1 169 ? 41.967 3.444 -55.976 1.00 76.50 169 ASP A O 1
ATOM 1259 N N . THR A 1 170 ? 40.639 1.690 -56.369 1.00 86.00 170 THR A N 1
ATOM 1260 C CA . THR A 1 170 ? 39.600 2.508 -56.999 1.00 86.00 170 THR A CA 1
ATOM 1261 C C . THR A 1 170 ? 38.768 3.271 -55.973 1.00 86.00 170 THR A C 1
ATOM 1263 O O . THR A 1 170 ? 38.492 2.794 -54.869 1.00 86.00 170 THR A O 1
ATOM 1266 N N . ASP A 1 171 ? 38.277 4.446 -56.370 1.00 87.69 171 ASP A N 1
ATOM 1267 C CA . ASP A 1 171 ? 37.355 5.241 -55.548 1.00 87.69 171 ASP A CA 1
ATOM 1268 C C . ASP A 1 171 ? 36.093 4.447 -55.167 1.00 87.69 171 ASP A C 1
ATOM 1270 O O . ASP A 1 171 ? 35.536 4.642 -54.090 1.00 87.69 171 ASP A O 1
ATOM 1274 N N . VAL A 1 172 ? 35.681 3.495 -56.013 1.00 84.00 172 VAL A N 1
ATOM 1275 C CA . VAL A 1 172 ? 34.562 2.577 -55.758 1.00 84.00 172 VAL A CA 1
ATOM 1276 C C . VAL A 1 172 ? 34.842 1.684 -54.546 1.00 84.00 172 VAL A C 1
ATOM 1278 O O . VAL A 1 172 ? 34.017 1.627 -53.635 1.00 84.00 172 VAL A O 1
ATOM 1281 N N . MET A 1 173 ? 36.012 1.040 -54.488 1.00 84.31 173 MET A N 1
ATOM 1282 C CA . MET A 1 173 ? 36.400 0.196 -53.351 1.00 84.31 173 MET A CA 1
ATOM 1283 C C . MET A 1 173 ? 36.643 1.017 -52.081 1.00 84.31 173 MET A C 1
ATOM 1285 O O . MET A 1 173 ? 36.248 0.590 -50.994 1.00 84.31 173 MET A O 1
ATOM 1289 N N . ARG A 1 174 ? 37.209 2.227 -52.203 1.00 87.56 174 ARG A N 1
ATOM 1290 C CA . ARG A 1 174 ? 37.388 3.149 -51.068 1.00 87.56 174 ARG A CA 1
ATOM 1291 C C . ARG A 1 174 ? 36.047 3.568 -50.459 1.00 87.56 174 ARG A C 1
ATOM 1293 O O . ARG A 1 174 ? 35.880 3.504 -49.243 1.00 87.56 174 ARG A O 1
ATOM 1300 N N . ASN A 1 175 ? 35.075 3.930 -51.295 1.00 86.56 175 ASN A N 1
ATOM 1301 C CA . ASN A 1 175 ? 33.732 4.306 -50.850 1.00 86.56 175 ASN A CA 1
ATOM 1302 C C . ASN A 1 175 ? 32.975 3.119 -50.239 1.00 86.56 175 ASN A C 1
ATOM 1304 O O . ASN A 1 175 ? 32.281 3.283 -49.237 1.00 86.56 175 ASN A O 1
ATOM 1308 N N . ALA A 1 176 ? 33.128 1.919 -50.805 1.00 83.94 176 ALA A N 1
ATOM 1309 C CA . ALA A 1 176 ? 32.489 0.717 -50.283 1.00 83.94 176 ALA A CA 1
ATOM 1310 C C . ALA A 1 176 ? 33.070 0.294 -48.917 1.00 83.94 176 ALA A C 1
ATOM 1312 O O . ALA A 1 176 ? 32.309 -0.056 -48.016 1.00 83.94 176 ALA A O 1
ATOM 1313 N N . ARG A 1 177 ? 34.393 0.415 -48.713 1.00 86.38 177 ARG A N 1
ATOM 1314 C CA . ARG A 1 177 ? 35.044 0.206 -47.403 1.00 86.38 177 ARG A CA 1
ATOM 1315 C C . ARG A 1 177 ? 34.573 1.228 -46.361 1.00 86.38 177 ARG A C 1
ATOM 1317 O O . ARG A 1 177 ? 34.145 0.829 -45.283 1.00 86.38 177 ARG A O 1
ATOM 1324 N N . ALA A 1 178 ? 34.515 2.514 -46.713 1.00 88.19 178 ALA A N 1
ATOM 1325 C CA . ALA A 1 178 ? 33.970 3.548 -45.826 1.00 88.19 178 ALA A CA 1
ATOM 1326 C C . ALA A 1 178 ? 32.487 3.295 -45.457 1.00 88.19 178 ALA A C 1
ATOM 1328 O O . ALA A 1 178 ? 32.045 3.551 -44.333 1.00 88.19 178 ALA A O 1
ATOM 1329 N N . ALA A 1 179 ? 31.694 2.746 -46.383 1.00 82.06 179 ALA A N 1
ATOM 1330 C CA . ALA A 1 179 ? 30.313 2.348 -46.111 1.00 82.06 179 ALA A CA 1
ATOM 1331 C C . ALA A 1 179 ? 30.212 1.148 -45.146 1.00 82.06 179 ALA A C 1
ATOM 1333 O O . ALA A 1 179 ? 29.264 1.075 -44.363 1.00 82.06 179 ALA A O 1
ATOM 1334 N N . VAL A 1 180 ? 31.171 0.219 -45.168 1.00 89.06 180 VAL A N 1
ATOM 1335 C CA . VAL A 1 180 ? 31.253 -0.863 -44.173 1.00 89.06 180 VAL A CA 1
ATOM 1336 C C . VAL A 1 180 ? 31.638 -0.298 -42.807 1.00 89.06 180 VAL A C 1
ATOM 1338 O O . VAL A 1 180 ? 30.901 -0.521 -41.851 1.00 89.06 180 VAL A O 1
ATOM 1341 N N . GLU A 1 181 ? 32.687 0.522 -42.723 1.00 89.25 181 GLU A N 1
ATOM 1342 C CA . GLU A 1 181 ? 33.139 1.147 -41.466 1.00 89.25 181 GLU A CA 1
ATOM 1343 C C . GLU A 1 181 ? 32.022 1.955 -40.781 1.00 89.25 181 GLU A C 1
ATOM 1345 O O . GLU A 1 181 ? 31.819 1.880 -39.566 1.00 89.25 181 GLU A O 1
ATOM 1350 N N . THR A 1 182 ? 31.231 2.702 -41.558 1.00 88.88 182 THR A N 1
ATOM 1351 C CA . THR A 1 182 ? 30.074 3.436 -41.020 1.00 88.88 182 THR A CA 1
ATOM 1352 C C . THR A 1 182 ? 28.981 2.509 -40.483 1.00 88.88 182 THR A C 1
ATOM 1354 O O . THR A 1 182 ? 28.394 2.809 -39.441 1.00 88.88 182 THR A O 1
ATOM 1357 N N . SER A 1 183 ? 28.720 1.373 -41.136 1.00 83.25 183 SER A N 1
ATOM 1358 C CA . SER A 1 183 ? 27.780 0.360 -40.636 1.00 83.25 183 SER A CA 1
ATOM 1359 C C . SER A 1 183 ? 28.295 -0.379 -39.406 1.00 83.25 183 SER A C 1
ATOM 1361 O O . SER A 1 183 ? 27.506 -0.643 -38.503 1.00 83.25 183 SER A O 1
ATOM 1363 N N . GLU A 1 184 ? 29.595 -0.655 -39.318 1.00 87.50 184 GLU A N 1
ATOM 1364 C CA . GLU A 1 184 ? 30.225 -1.240 -38.128 1.00 87.50 184 GLU A CA 1
ATOM 1365 C C . GLU A 1 184 ? 30.107 -0.302 -36.928 1.00 87.50 184 GLU A C 1
ATOM 1367 O O . GLU A 1 184 ? 29.692 -0.718 -35.846 1.00 87.50 184 GLU A O 1
ATOM 1372 N N . MET A 1 185 ? 30.373 0.991 -37.134 1.00 90.88 185 MET A N 1
ATOM 1373 C CA . MET A 1 185 ? 30.173 2.009 -36.106 1.00 90.88 185 MET A CA 1
ATOM 1374 C C . MET A 1 185 ? 28.702 2.094 -35.669 1.00 90.88 185 MET A C 1
ATOM 1376 O O . MET A 1 185 ? 28.419 2.241 -34.478 1.00 90.88 185 MET A O 1
ATOM 1380 N N . ASN A 1 186 ? 27.751 2.014 -36.602 1.00 85.62 186 ASN A N 1
ATOM 1381 C CA . ASN A 1 186 ? 26.325 2.047 -36.272 1.00 85.62 186 ASN A CA 1
ATOM 1382 C C . ASN A 1 186 ? 25.886 0.795 -35.503 1.00 85.62 186 ASN A C 1
ATOM 1384 O O . ASN A 1 186 ? 25.181 0.919 -34.503 1.00 85.62 186 ASN A O 1
ATOM 1388 N N . LEU A 1 187 ? 26.357 -0.389 -35.900 1.00 88.88 187 LEU A N 1
ATOM 1389 C CA . LEU A 1 187 ? 26.119 -1.629 -35.165 1.00 88.88 187 LEU A CA 1
ATOM 1390 C C . LEU A 1 187 ? 26.703 -1.561 -33.748 1.00 88.88 187 LEU A C 1
ATOM 1392 O O . LEU A 1 187 ? 26.032 -1.943 -32.792 1.00 88.88 187 LEU A O 1
ATOM 1396 N N . ALA A 1 188 ? 27.919 -1.034 -33.593 1.00 89.50 188 ALA A N 1
ATOM 1397 C CA . ALA A 1 188 ? 28.539 -0.847 -32.284 1.00 89.50 188 ALA A CA 1
ATOM 1398 C C . ALA A 1 188 ? 27.709 0.084 -31.382 1.00 89.50 188 ALA A C 1
ATOM 1400 O O . ALA A 1 188 ? 27.512 -0.216 -30.206 1.00 89.50 188 ALA A O 1
ATOM 1401 N N . LYS A 1 189 ? 27.157 1.175 -31.934 1.00 92.94 189 LYS A N 1
ATOM 1402 C CA . LYS A 1 189 ? 26.253 2.082 -31.204 1.00 92.94 189 LYS A CA 1
ATOM 1403 C C . LYS A 1 189 ? 24.960 1.392 -30.771 1.00 92.94 189 LYS A C 1
ATOM 1405 O O . LYS A 1 189 ? 24.534 1.577 -29.635 1.00 92.94 189 LYS A O 1
ATOM 1410 N N . GLU A 1 190 ? 24.336 0.608 -31.648 1.00 89.25 190 GLU A N 1
ATOM 1411 C CA . GLU A 1 190 ? 23.107 -0.122 -31.310 1.00 89.25 190 GLU A CA 1
ATOM 1412 C C . GLU A 1 190 ? 23.358 -1.226 -30.274 1.00 89.25 190 GLU A C 1
ATOM 1414 O O . GLU A 1 190 ? 22.568 -1.385 -29.346 1.00 89.25 190 GLU A O 1
ATOM 1419 N N . ARG A 1 191 ? 24.495 -1.931 -30.357 1.00 90.94 191 ARG A N 1
ATOM 1420 C CA . ARG A 1 191 ? 24.908 -2.907 -29.337 1.00 90.94 191 ARG A CA 1
ATOM 1421 C C . ARG A 1 191 ? 25.147 -2.252 -27.982 1.00 90.94 191 ARG A C 1
ATOM 1423 O O . ARG A 1 191 ? 24.633 -2.749 -26.988 1.00 90.94 191 ARG A O 1
ATOM 1430 N N . ALA A 1 192 ? 25.834 -1.110 -27.947 1.00 90.94 192 ALA A N 1
ATOM 1431 C CA . ALA A 1 192 ? 26.049 -0.364 -26.708 1.00 90.94 192 ALA A CA 1
ATOM 1432 C C . ALA A 1 192 ? 24.721 0.070 -26.060 1.00 90.94 192 ALA A C 1
ATOM 1434 O O . ALA A 1 192 ? 24.541 -0.093 -24.857 1.00 90.94 192 ALA A O 1
ATOM 1435 N N . ARG A 1 193 ? 23.754 0.549 -26.857 1.00 90.00 193 ARG A N 1
ATOM 1436 C CA . ARG A 1 193 ? 22.401 0.885 -26.371 1.00 90.00 193 ARG A CA 1
ATOM 1437 C C . ARG A 1 193 ? 21.659 -0.331 -25.821 1.00 90.00 193 ARG A C 1
ATOM 1439 O O . ARG A 1 193 ? 20.995 -0.233 -24.793 1.00 90.00 193 ARG A O 1
ATOM 1446 N N . TYR A 1 194 ? 21.753 -1.472 -26.500 1.00 87.19 194 TYR A N 1
ATOM 1447 C CA . TYR A 1 194 ? 21.131 -2.714 -26.046 1.00 87.19 194 TYR A CA 1
ATOM 1448 C C . TYR A 1 194 ? 21.749 -3.216 -24.734 1.00 87.19 194 TYR A C 1
ATOM 1450 O O . TYR A 1 194 ? 21.021 -3.604 -23.822 1.00 87.19 194 TYR A O 1
ATOM 1458 N N . GLU A 1 195 ? 23.076 -3.163 -24.612 1.00 90.88 195 GLU A N 1
ATOM 1459 C CA . GLU A 1 195 ? 23.793 -3.512 -23.383 1.00 90.88 195 GLU A CA 1
ATOM 1460 C C . GLU A 1 195 ? 23.452 -2.568 -22.228 1.00 90.88 195 GLU A C 1
ATOM 1462 O O . GLU A 1 195 ? 23.230 -3.038 -21.116 1.00 90.88 195 GLU A O 1
ATOM 1467 N N . GLU A 1 196 ? 23.320 -1.265 -22.484 1.00 89.62 196 GLU A N 1
ATOM 1468 C CA . GLU A 1 196 ? 22.861 -0.290 -21.490 1.00 89.62 196 GLU A CA 1
ATOM 1469 C C . GLU A 1 196 ? 21.434 -0.600 -21.014 1.00 89.62 196 GLU A C 1
ATOM 1471 O O . GLU A 1 196 ? 21.166 -0.593 -19.815 1.00 89.62 196 GLU A O 1
ATOM 1476 N N . LEU A 1 197 ? 20.517 -0.949 -21.924 1.00 86.12 197 LEU A N 1
ATOM 1477 C CA . LEU A 1 197 ? 19.154 -1.357 -21.565 1.00 86.12 197 LEU A CA 1
ATOM 1478 C C . LEU A 1 197 ? 19.119 -2.695 -20.813 1.00 86.12 197 LEU A C 1
ATOM 1480 O O . LEU A 1 197 ? 18.301 -2.872 -19.908 1.00 86.12 197 LEU A O 1
ATOM 1484 N N . LEU A 1 198 ? 19.992 -3.641 -21.164 1.00 85.06 198 LEU A N 1
ATOM 1485 C CA . LEU A 1 198 ? 20.144 -4.903 -20.439 1.00 85.06 198 LEU A CA 1
ATOM 1486 C C . LEU A 1 198 ? 20.704 -4.671 -19.038 1.00 85.06 198 LEU A C 1
ATOM 1488 O O . LEU A 1 198 ? 20.194 -5.251 -18.081 1.00 85.06 198 LEU A O 1
ATOM 1492 N N . ALA A 1 199 ? 21.709 -3.808 -18.909 1.00 85.50 199 ALA A N 1
ATOM 1493 C CA . ALA A 1 199 ? 22.254 -3.388 -17.629 1.00 85.50 199 ALA A CA 1
ATOM 1494 C C . ALA A 1 199 ? 21.181 -2.677 -16.800 1.00 85.50 199 ALA A C 1
ATOM 1496 O O . ALA A 1 199 ? 20.987 -3.038 -15.647 1.00 85.50 199 ALA A O 1
ATOM 1497 N N . ALA A 1 200 ? 20.403 -1.768 -17.394 1.00 79.75 200 ALA A N 1
ATOM 1498 C CA . ALA A 1 200 ? 19.280 -1.109 -16.735 1.00 79.75 200 ALA A CA 1
ATOM 1499 C C . ALA A 1 200 ? 18.210 -2.111 -16.281 1.00 79.75 200 ALA A C 1
ATOM 1501 O O . ALA A 1 200 ? 17.707 -1.990 -15.175 1.00 79.75 200 ALA A O 1
ATOM 1502 N N . ARG A 1 201 ? 17.893 -3.141 -17.074 1.00 79.69 201 ARG A N 1
ATOM 1503 C CA . ARG A 1 201 ? 16.993 -4.235 -16.663 1.00 79.69 201 ARG A CA 1
ATOM 1504 C C . ARG A 1 201 ? 17.558 -5.058 -15.512 1.00 79.69 201 ARG A C 1
ATOM 1506 O O . ARG A 1 201 ? 16.801 -5.429 -14.620 1.00 79.69 201 ARG A O 1
ATOM 1513 N N . ASN A 1 202 ? 18.848 -5.361 -15.542 1.00 76.81 202 ASN A N 1
ATOM 1514 C CA . ASN A 1 202 ? 19.495 -6.165 -14.512 1.00 76.81 202 ASN A CA 1
ATOM 1515 C C . ASN A 1 202 ? 19.763 -5.363 -13.227 1.00 76.81 202 ASN A C 1
ATOM 1517 O O . ASN A 1 202 ? 19.806 -5.966 -12.163 1.00 76.81 202 ASN A O 1
ATOM 1521 N N . ALA A 1 203 ? 19.893 -4.036 -13.323 1.00 73.06 203 ALA A N 1
ATOM 1522 C CA . ALA A 1 203 ? 20.066 -3.095 -12.213 1.00 73.06 203 ALA A CA 1
ATOM 1523 C C . ALA A 1 203 ? 18.739 -2.522 -11.685 1.00 73.06 203 ALA A C 1
ATOM 1525 O O . ALA A 1 203 ? 18.678 -2.041 -10.557 1.00 73.06 203 ALA A O 1
ATOM 1526 N N . ALA A 1 204 ? 17.652 -2.601 -12.463 1.00 61.78 204 ALA A N 1
ATOM 1527 C CA . ALA A 1 204 ? 16.313 -2.207 -12.032 1.00 61.78 204 ALA A CA 1
ATOM 1528 C C . ALA A 1 204 ? 15.856 -2.837 -10.697 1.00 61.78 204 ALA A C 1
ATOM 1530 O O . ALA A 1 204 ? 15.129 -2.151 -9.975 1.00 61.78 204 ALA A O 1
ATOM 1531 N N . PRO A 1 205 ? 16.265 -4.068 -10.314 1.00 57.69 205 PRO A N 1
ATOM 1532 C CA . PRO A 1 205 ? 15.963 -4.603 -8.993 1.00 57.69 205 PRO A CA 1
ATOM 1533 C C . PRO A 1 205 ? 16.552 -3.786 -7.834 1.00 57.69 205 PRO A C 1
ATOM 1535 O O . PRO A 1 205 ? 15.926 -3.768 -6.789 1.00 57.69 205 PRO A O 1
ATOM 1538 N N . GLU A 1 206 ? 17.689 -3.095 -7.985 1.00 57.09 206 GLU A N 1
ATOM 1539 C CA . GLU A 1 206 ? 18.497 -2.670 -6.821 1.00 57.09 206 GLU A CA 1
ATOM 1540 C C . GLU A 1 206 ? 18.203 -1.269 -6.261 1.00 57.09 206 GLU A C 1
ATOM 1542 O O . GLU A 1 206 ? 18.694 -0.923 -5.194 1.00 57.09 206 GLU A O 1
ATOM 1547 N N . SER A 1 207 ? 17.433 -0.408 -6.934 1.00 60.75 207 SER A N 1
ATOM 1548 C CA . SER A 1 207 ? 17.138 0.924 -6.359 1.00 60.75 207 SER A CA 1
ATOM 1549 C C . SER A 1 207 ? 15.730 1.414 -6.644 1.00 60.75 207 SER A C 1
ATOM 1551 O O . SER A 1 207 ? 14.973 1.688 -5.719 1.00 60.75 207 SER A O 1
ATOM 1553 N N . TYR A 1 208 ? 15.329 1.457 -7.914 1.00 60.81 208 TYR A N 1
ATOM 1554 C CA . TYR A 1 208 ? 14.015 1.977 -8.292 1.00 60.81 208 TYR A CA 1
ATOM 1555 C C . TYR A 1 208 ? 12.859 1.077 -7.823 1.00 60.81 208 TYR A C 1
ATOM 1557 O O . TYR A 1 208 ? 11.902 1.553 -7.211 1.00 60.81 208 TYR A O 1
ATOM 1565 N N . PHE A 1 209 ? 12.954 -0.234 -8.070 1.00 64.38 209 PHE A N 1
ATOM 1566 C CA . PHE A 1 209 ? 11.951 -1.185 -7.585 1.00 64.38 209 PHE A CA 1
ATOM 1567 C C . PHE A 1 209 ? 12.128 -1.532 -6.106 1.00 64.38 209 PHE A C 1
ATOM 1569 O O . PHE A 1 209 ? 11.146 -1.892 -5.459 1.00 64.38 209 PHE A O 1
ATOM 1576 N N . GLU A 1 210 ? 13.333 -1.386 -5.556 1.00 71.44 210 GLU A N 1
ATOM 1577 C CA . GLU A 1 210 ? 13.588 -1.539 -4.122 1.00 71.44 210 GLU A CA 1
ATOM 1578 C C . GLU A 1 210 ? 12.867 -0.466 -3.304 1.00 71.44 210 GLU A C 1
ATOM 1580 O O . GLU A 1 210 ? 12.168 -0.804 -2.352 1.00 71.44 210 GLU A O 1
ATOM 1585 N N . ASP A 1 211 ? 12.952 0.806 -3.698 1.00 76.62 211 ASP A N 1
ATOM 1586 C CA . ASP A 1 211 ? 12.274 1.892 -2.985 1.00 76.62 211 ASP A CA 1
ATOM 1587 C C . ASP A 1 211 ? 10.746 1.763 -3.067 1.00 76.62 211 ASP A C 1
ATOM 1589 O O . ASP A 1 211 ? 10.059 1.921 -2.056 1.00 76.62 211 ASP A O 1
ATOM 1593 N N . GLN A 1 212 ? 10.203 1.391 -4.232 1.00 72.12 212 GLN A N 1
ATOM 1594 C CA . GLN A 1 212 ? 8.771 1.087 -4.368 1.00 72.12 212 GLN A CA 1
ATOM 1595 C C . GLN A 1 212 ? 8.357 -0.136 -3.538 1.00 72.12 212 GLN A C 1
ATOM 1597 O O . GLN A 1 212 ? 7.291 -0.129 -2.927 1.00 72.12 212 GLN A O 1
ATOM 1602 N N . SER A 1 213 ? 9.193 -1.176 -3.472 1.00 74.81 213 SER A N 1
ATOM 1603 C CA . SER A 1 213 ? 8.911 -2.365 -2.655 1.00 74.81 213 SER A CA 1
ATOM 1604 C C . SER A 1 213 ? 8.940 -2.034 -1.164 1.00 74.81 213 SER A C 1
ATOM 1606 O O . SER A 1 213 ? 8.023 -2.416 -0.445 1.00 74.81 213 SER A O 1
ATOM 1608 N N . ARG A 1 214 ? 9.907 -1.228 -0.707 1.00 82.75 214 ARG A N 1
ATOM 1609 C CA . ARG A 1 214 ? 9.958 -0.719 0.673 1.00 82.75 214 ARG A CA 1
ATOM 1610 C C . ARG A 1 214 ? 8.734 0.127 1.014 1.00 82.75 214 ARG A C 1
ATOM 1612 O O . ARG A 1 214 ? 8.208 0.007 2.115 1.00 82.75 214 ARG A O 1
ATOM 1619 N N . GLN A 1 215 ? 8.260 0.958 0.083 1.00 80.31 215 GLN A N 1
ATOM 1620 C CA . GLN A 1 215 ? 7.020 1.720 0.264 1.00 80.31 215 GLN A CA 1
ATOM 1621 C C . GLN A 1 215 ? 5.806 0.796 0.396 1.00 80.31 215 GLN A C 1
ATOM 1623 O O . GLN A 1 215 ? 5.006 0.971 1.311 1.00 80.31 215 GLN A O 1
ATOM 1628 N N . LEU A 1 216 ? 5.693 -0.224 -0.458 1.00 78.88 216 LEU A N 1
ATOM 1629 C CA . LEU A 1 216 ? 4.623 -1.221 -0.365 1.00 78.88 216 LEU A CA 1
ATOM 1630 C C . LEU A 1 216 ? 4.672 -1.999 0.954 1.00 78.88 216 LEU A C 1
ATOM 1632 O O . LEU A 1 216 ? 3.632 -2.215 1.573 1.00 78.88 216 LEU A O 1
ATOM 1636 N N . ASP A 1 217 ? 5.859 -2.395 1.402 1.00 84.31 217 ASP A N 1
ATOM 1637 C CA . ASP A 1 217 ? 6.033 -3.123 2.657 1.00 84.31 217 ASP A CA 1
ATOM 1638 C C . ASP A 1 217 ? 5.753 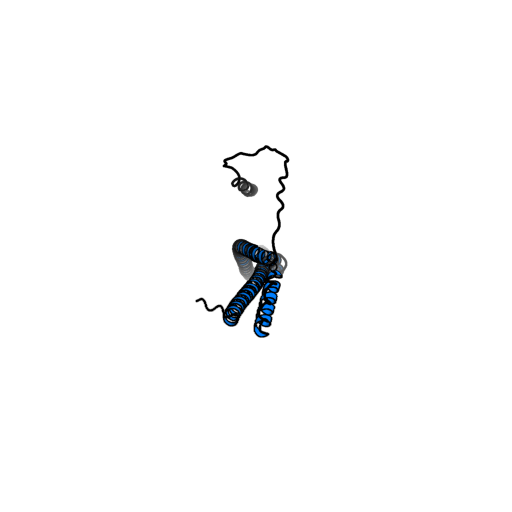-2.235 3.874 1.00 84.31 217 ASP A C 1
ATOM 1640 O O . ASP A 1 217 ? 5.114 -2.687 4.821 1.00 84.31 217 ASP A O 1
ATOM 1644 N N . SER A 1 218 ? 6.119 -0.951 3.823 1.00 86.38 218 SER A N 1
ATOM 1645 C CA . SER A 1 218 ? 5.751 0.035 4.846 1.00 86.38 218 SER A CA 1
ATOM 1646 C C . SER A 1 218 ? 4.236 0.237 4.928 1.00 86.38 218 SER A C 1
ATOM 1648 O O . SER A 1 218 ? 3.679 0.236 6.026 1.00 86.38 218 SER A O 1
ATOM 1650 N N . ILE A 1 219 ? 3.554 0.348 3.783 1.00 80.69 219 ILE A N 1
ATOM 1651 C CA . ILE A 1 219 ? 2.090 0.449 3.732 1.00 80.69 219 ILE A CA 1
ATOM 1652 C C . ILE A 1 219 ? 1.454 -0.814 4.332 1.00 80.69 219 ILE A C 1
ATOM 1654 O O . ILE A 1 219 ? 0.574 -0.717 5.187 1.00 80.69 219 ILE A O 1
ATOM 1658 N N . ARG A 1 220 ? 1.929 -2.006 3.949 1.00 81.06 220 ARG A N 1
ATOM 1659 C CA . ARG A 1 220 ? 1.452 -3.291 4.495 1.00 81.06 220 ARG A CA 1
ATOM 1660 C C . ARG A 1 220 ? 1.681 -3.419 6.000 1.00 81.06 220 ARG A C 1
ATOM 1662 O O . ARG A 1 220 ? 0.795 -3.914 6.691 1.00 81.06 220 ARG A O 1
ATOM 1669 N N . ALA A 1 221 ? 2.829 -2.974 6.504 1.00 87.06 221 ALA A N 1
ATOM 1670 C CA . ALA A 1 221 ? 3.120 -2.969 7.935 1.00 87.06 221 ALA A CA 1
ATOM 1671 C C . ALA A 1 221 ? 2.116 -2.090 8.693 1.00 87.06 221 ALA A C 1
ATOM 1673 O O . ALA A 1 221 ? 1.527 -2.539 9.671 1.00 87.06 221 ALA A O 1
ATOM 1674 N N . ARG A 1 222 ? 1.811 -0.898 8.169 1.00 82.56 222 ARG A N 1
ATOM 1675 C CA . ARG A 1 222 ? 0.820 0.003 8.770 1.00 82.56 222 ARG A CA 1
ATOM 1676 C C . ARG A 1 222 ? -0.594 -0.593 8.785 1.00 82.56 222 ARG A C 1
ATOM 1678 O O . ARG A 1 222 ? -1.316 -0.443 9.766 1.00 82.56 222 ARG A O 1
ATOM 1685 N N . TYR A 1 223 ? -0.983 -1.338 7.746 1.00 79.38 223 TYR A N 1
ATOM 1686 C CA . TYR A 1 223 ? -2.233 -2.115 7.768 1.00 79.38 223 TYR A CA 1
ATOM 1687 C C . TYR A 1 223 ? -2.258 -3.176 8.872 1.00 79.38 223 TYR A C 1
ATOM 1689 O O . TYR A 1 223 ? -3.312 -3.391 9.477 1.00 79.38 223 TYR A O 1
ATOM 1697 N N . ALA A 1 224 ? -1.133 -3.856 9.103 1.00 82.25 224 ALA A N 1
ATOM 1698 C CA . ALA A 1 224 ? -1.018 -4.878 10.136 1.00 82.25 224 ALA A CA 1
ATOM 1699 C C . ALA A 1 224 ? -1.101 -4.264 11.542 1.00 82.25 224 ALA A C 1
ATOM 1701 O O . ALA A 1 224 ? -1.866 -4.761 12.362 1.00 82.25 224 ALA A O 1
ATOM 1702 N N . GLU A 1 225 ? -0.422 -3.139 11.781 1.00 85.38 225 GLU A N 1
ATOM 1703 C CA . GLU A 1 225 ? -0.492 -2.390 13.045 1.00 85.38 225 GLU A CA 1
ATOM 1704 C C . GLU A 1 225 ? -1.927 -1.943 13.366 1.00 85.38 225 GLU A C 1
ATOM 1706 O O . GLU A 1 225 ? -2.428 -2.183 14.463 1.00 85.38 225 GLU A O 1
ATOM 1711 N N . LEU A 1 226 ? -2.638 -1.362 12.391 1.00 80.06 226 LEU A N 1
ATOM 1712 C CA . LEU A 1 226 ? -4.044 -0.973 12.567 1.00 80.06 226 LEU A CA 1
ATOM 1713 C C . LEU A 1 226 ? -4.950 -2.175 12.862 1.00 80.06 226 LEU A C 1
ATOM 1715 O O . LEU A 1 226 ? -5.922 -2.059 13.608 1.00 80.06 226 LEU A O 1
ATOM 1719 N N . ALA A 1 227 ? -4.666 -3.331 12.256 1.00 79.94 227 ALA A N 1
ATOM 1720 C CA . ALA A 1 227 ? -5.411 -4.554 12.529 1.00 79.94 227 ALA A CA 1
ATOM 1721 C C . ALA A 1 227 ? -5.145 -5.077 13.949 1.00 79.94 227 ALA A C 1
ATOM 1723 O O . ALA A 1 227 ? -6.084 -5.531 14.602 1.00 79.94 227 ALA A O 1
ATOM 1724 N N . GLU A 1 228 ? -3.906 -4.979 14.431 1.00 86.25 228 GLU A N 1
ATOM 1725 C CA . GLU A 1 228 ? -3.513 -5.394 15.778 1.00 86.25 228 GLU A CA 1
ATOM 1726 C C . GLU A 1 228 ? -4.136 -4.499 16.857 1.00 86.25 228 GLU A C 1
ATOM 1728 O O . GLU A 1 228 ? -4.752 -5.020 17.785 1.00 86.25 228 GLU A O 1
ATOM 1733 N N . ILE A 1 229 ? -4.088 -3.171 16.690 1.00 83.62 229 ILE A N 1
ATOM 1734 C CA . ILE A 1 229 ? -4.725 -2.210 17.612 1.00 83.62 229 ILE A CA 1
ATOM 1735 C C . ILE A 1 229 ? -6.241 -2.441 17.689 1.00 83.62 229 ILE A C 1
ATOM 1737 O O . ILE A 1 229 ? -6.837 -2.409 18.766 1.00 83.62 229 ILE A O 1
ATOM 1741 N N . ASN A 1 230 ? -6.890 -2.693 16.549 1.00 80.44 230 ASN A N 1
ATOM 1742 C CA . ASN A 1 230 ? -8.322 -2.983 16.525 1.00 80.44 230 ASN A CA 1
ATOM 1743 C C . ASN A 1 230 ? -8.634 -4.307 17.250 1.00 80.44 230 ASN A C 1
ATOM 1745 O O . ASN A 1 230 ? -9.566 -4.379 18.051 1.00 80.44 230 ASN A O 1
ATOM 1749 N N . ALA A 1 231 ? -7.823 -5.344 17.024 1.00 83.81 231 ALA A N 1
ATOM 1750 C CA . ALA A 1 231 ? -7.993 -6.635 17.683 1.00 83.81 231 ALA A CA 1
ATOM 1751 C C . ALA A 1 231 ? -7.813 -6.550 19.208 1.00 83.81 231 ALA A C 1
ATOM 1753 O O . ALA A 1 231 ? -8.625 -7.127 19.932 1.00 83.81 231 ALA A O 1
ATOM 1754 N N . SER A 1 232 ? -6.803 -5.821 19.698 1.00 85.69 232 SER A N 1
ATOM 1755 C CA . SER A 1 232 ? -6.573 -5.655 21.139 1.00 85.69 232 SER A CA 1
ATOM 1756 C C . SER A 1 232 ? -7.697 -4.868 21.812 1.00 85.69 232 SER A C 1
ATOM 1758 O O . SER A 1 232 ? -8.284 -5.356 22.772 1.00 85.69 232 SER A O 1
ATOM 1760 N N . THR A 1 233 ? -8.083 -3.718 21.251 1.00 79.88 233 THR A N 1
ATOM 1761 C CA . THR A 1 233 ? -9.155 -2.877 21.815 1.00 79.88 233 THR A CA 1
ATOM 1762 C C . THR A 1 233 ? -10.491 -3.629 21.865 1.00 79.88 233 THR A C 1
ATOM 1764 O O . THR A 1 233 ? -11.265 -3.496 22.811 1.00 79.88 233 THR A O 1
ATOM 1767 N N . LYS A 1 234 ? -10.764 -4.476 20.862 1.00 81.06 234 LYS A N 1
ATOM 1768 C CA . LYS A 1 234 ? -11.948 -5.339 20.860 1.00 81.06 234 LYS A CA 1
ATOM 1769 C C . LYS A 1 234 ? -11.898 -6.399 21.963 1.00 81.06 234 LYS A C 1
ATOM 1771 O O . LYS A 1 234 ? -12.917 -6.620 22.613 1.00 81.06 234 LYS A O 1
ATOM 1776 N N . ALA A 1 235 ? -10.749 -7.042 22.170 1.00 87.38 235 ALA A N 1
ATOM 1777 C CA . ALA A 1 235 ? -10.579 -8.027 23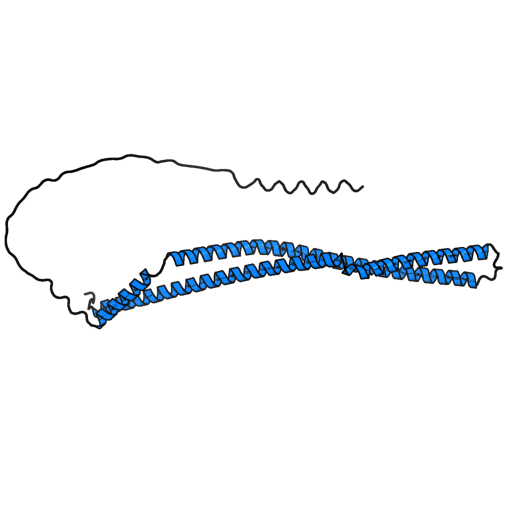.236 1.00 87.38 235 ALA A CA 1
ATOM 1778 C C . ALA A 1 235 ? 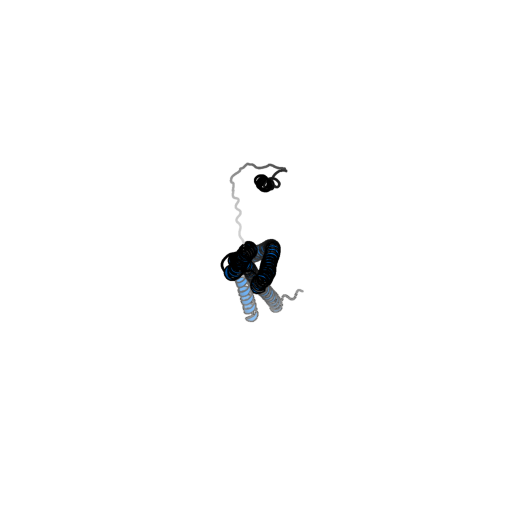-10.769 -7.389 24.623 1.00 87.38 235 ALA A C 1
ATOM 1780 O O . ALA A 1 235 ? -11.530 -7.911 25.434 1.00 87.38 235 ALA A O 1
ATOM 1781 N N . ASP A 1 236 ? -10.181 -6.210 24.854 1.00 83.31 236 ASP A N 1
ATOM 1782 C CA . ASP A 1 236 ? -10.332 -5.471 26.113 1.00 83.31 236 ASP A CA 1
ATOM 1783 C C . ASP A 1 236 ? -11.800 -5.122 26.410 1.00 83.31 236 ASP A C 1
ATOM 1785 O O . ASP A 1 236 ? -12.252 -5.227 27.557 1.00 83.31 236 ASP A O 1
ATOM 1789 N N . LEU A 1 237 ? -12.563 -4.755 25.375 1.00 84.50 237 LEU A N 1
ATOM 1790 C CA . LEU A 1 237 ? -13.991 -4.468 25.487 1.00 84.50 237 LEU A CA 1
ATOM 1791 C C . LEU A 1 237 ? -14.818 -5.738 25.754 1.00 84.50 237 LEU A C 1
ATOM 1793 O O . LEU A 1 237 ? -15.755 -5.708 26.556 1.00 84.50 237 LEU A O 1
ATOM 1797 N N . GLU A 1 238 ? -14.488 -6.860 25.110 1.00 88.88 238 GLU A N 1
ATOM 1798 C CA . GLU A 1 238 ? -15.130 -8.158 25.359 1.00 88.88 238 GLU A CA 1
ATOM 1799 C C . GLU A 1 238 ? -14.891 -8.644 26.798 1.00 88.88 238 GLU A C 1
ATOM 1801 O O . GLU A 1 238 ? -15.835 -9.108 27.452 1.00 88.88 238 GLU A O 1
ATOM 1806 N N . ASP A 1 239 ? -13.680 -8.465 27.324 1.00 90.75 239 ASP A N 1
ATOM 1807 C CA . ASP A 1 239 ? -13.328 -8.798 28.705 1.00 90.75 239 ASP A CA 1
ATOM 1808 C C . ASP A 1 239 ? -14.088 -7.918 29.705 1.00 90.75 239 ASP A C 1
ATOM 1810 O O . ASP A 1 239 ? -14.713 -8.432 30.640 1.00 90.75 239 ASP A O 1
ATOM 1814 N N . ALA A 1 240 ? -14.125 -6.600 29.479 1.00 86.69 240 ALA A N 1
ATOM 1815 C CA . ALA A 1 240 ? -14.865 -5.670 30.332 1.00 86.69 240 ALA A CA 1
ATOM 1816 C C . ALA A 1 240 ? -16.376 -5.974 30.343 1.00 86.69 240 ALA A C 1
ATOM 1818 O O . ALA A 1 240 ? -17.012 -5.984 31.401 1.00 86.69 240 ALA A O 1
ATOM 1819 N N . LEU A 1 241 ? -16.961 -6.296 29.182 1.00 88.81 241 LEU A N 1
ATOM 1820 C CA . LEU A 1 241 ? -18.363 -6.709 29.085 1.00 88.81 241 LEU A CA 1
ATOM 1821 C C . LEU A 1 241 ? -18.632 -8.044 29.785 1.00 88.81 241 LEU A C 1
ATOM 1823 O O . LEU A 1 241 ? -19.691 -8.213 30.397 1.00 88.81 241 LEU A O 1
ATOM 1827 N N . THR A 1 242 ? -17.709 -8.997 29.686 1.00 91.88 242 THR A N 1
ATOM 1828 C CA . THR A 1 242 ? -17.834 -10.306 30.337 1.00 91.88 242 THR A CA 1
ATOM 1829 C C . THR A 1 242 ? -17.799 -10.160 31.854 1.00 91.88 242 THR A C 1
ATOM 1831 O O . THR A 1 242 ? -18.671 -10.701 32.539 1.00 91.88 242 THR A O 1
ATOM 1834 N N . GLU A 1 243 ? -16.873 -9.357 32.375 1.00 91.75 243 GLU A N 1
ATOM 1835 C CA . GLU A 1 243 ? -16.785 -9.059 33.804 1.00 91.75 243 GLU A CA 1
ATOM 1836 C C . GLU A 1 243 ? -18.036 -8.324 34.306 1.00 91.75 243 GLU A C 1
ATOM 1838 O O . GLU A 1 243 ? -18.633 -8.729 35.308 1.00 91.75 243 GLU A O 1
ATOM 1843 N N . LYS A 1 244 ? -18.528 -7.322 33.564 1.00 88.44 244 LYS A N 1
ATOM 1844 C CA . LYS A 1 244 ? -19.783 -6.634 33.904 1.00 88.44 244 LYS A CA 1
ATOM 1845 C C . LYS A 1 244 ? -20.966 -7.607 33.964 1.00 88.44 244 LYS A C 1
ATOM 1847 O O . LYS A 1 244 ? -21.757 -7.572 34.908 1.00 88.44 244 LYS A O 1
ATOM 1852 N N . ARG A 1 245 ? -21.091 -8.518 32.991 1.00 90.38 245 ARG A N 1
ATOM 1853 C CA . ARG A 1 245 ? -22.148 -9.550 32.983 1.00 90.38 245 ARG A CA 1
ATOM 1854 C C . ARG A 1 245 ? -22.038 -10.499 34.173 1.00 90.38 245 ARG A C 1
ATOM 1856 O O . ARG A 1 245 ? -23.070 -10.851 34.749 1.00 90.38 245 ARG A O 1
ATOM 1863 N N . ARG A 1 246 ? -20.820 -10.900 34.551 1.00 92.00 246 ARG A N 1
ATOM 1864 C CA . ARG A 1 246 ? -20.573 -11.752 35.723 1.00 92.00 246 ARG A CA 1
ATOM 1865 C C . ARG A 1 246 ? -21.090 -11.078 36.993 1.00 92.00 246 ARG A C 1
ATOM 1867 O O . ARG A 1 246 ? -21.909 -11.672 37.688 1.00 92.00 246 ARG A O 1
ATOM 1874 N N . ARG A 1 247 ? -20.718 -9.817 37.225 1.00 88.12 247 ARG A N 1
ATOM 1875 C CA . ARG A 1 247 ? -21.163 -9.041 38.396 1.00 88.12 247 ARG A CA 1
ATOM 1876 C C . ARG A 1 247 ? -22.677 -8.863 38.455 1.00 88.12 247 ARG A C 1
ATOM 1878 O O . ARG A 1 247 ? -23.287 -9.106 39.492 1.00 88.12 247 ARG A O 1
ATOM 1885 N N . VAL A 1 248 ? -23.313 -8.527 37.330 1.00 88.81 248 VAL A N 1
ATOM 1886 C CA . VAL A 1 248 ? -24.783 -8.433 37.253 1.00 88.81 248 VAL A CA 1
ATOM 1887 C C . VAL A 1 248 ? -25.443 -9.777 37.586 1.00 88.81 248 VAL A C 1
ATOM 1889 O O . VAL A 1 248 ? -26.442 -9.826 38.306 1.00 88.81 248 VAL A O 1
ATOM 1892 N N . THR A 1 249 ? -24.879 -10.885 37.104 1.00 90.12 249 THR A N 1
ATOM 1893 C CA . THR A 1 249 ? -25.392 -12.233 37.394 1.00 90.12 249 THR A CA 1
ATOM 1894 C C . THR A 1 249 ? -25.232 -12.592 38.875 1.00 90.12 249 THR A C 1
ATOM 1896 O O . THR A 1 249 ? -26.136 -13.160 39.483 1.00 90.12 249 THR A O 1
ATOM 1899 N N . GLU A 1 250 ? -24.109 -12.232 39.491 1.00 90.06 250 GLU A N 1
ATOM 1900 C CA . GLU A 1 250 ? -23.862 -12.451 40.920 1.00 90.06 250 GLU A CA 1
ATOM 1901 C C . GLU A 1 250 ? -24.826 -11.647 41.795 1.00 90.06 250 GLU A C 1
ATOM 1903 O O . GLU A 1 250 ? -25.445 -12.218 42.697 1.00 90.06 250 GLU A O 1
ATOM 1908 N N . ARG A 1 251 ? -25.052 -10.369 41.469 1.00 88.50 251 ARG A N 1
ATOM 1909 C CA . ARG A 1 251 ? -26.052 -9.534 42.150 1.00 88.50 251 ARG A CA 1
ATOM 1910 C C . ARG A 1 251 ? -27.457 -10.090 42.033 1.00 88.50 251 ARG A C 1
ATOM 1912 O O . ARG A 1 251 ? -28.113 -10.292 43.049 1.00 88.50 251 ARG A O 1
ATOM 1919 N N . THR A 1 252 ? -27.901 -10.402 40.818 1.00 89.94 252 THR A N 1
ATOM 1920 C CA . THR A 1 252 ? -29.252 -10.940 40.588 1.00 89.94 252 THR A CA 1
ATOM 1921 C C . THR A 1 252 ? -29.467 -12.277 41.301 1.00 89.94 252 THR A C 1
ATOM 1923 O O . THR A 1 252 ? -30.515 -12.489 41.912 1.00 89.94 252 THR A O 1
ATOM 1926 N N . ASN A 1 253 ? -28.465 -13.163 41.315 1.00 90.62 253 ASN A N 1
ATOM 1927 C CA . ASN A 1 253 ? -28.517 -14.408 42.085 1.00 90.62 253 ASN A CA 1
ATOM 1928 C C . ASN A 1 253 ? -28.569 -14.156 43.599 1.00 90.62 253 ASN A C 1
ATOM 1930 O O . ASN A 1 253 ? -29.334 -14.822 44.305 1.00 90.62 253 ASN A O 1
ATOM 1934 N N . ARG A 1 254 ? -27.784 -13.197 44.106 1.00 90.44 254 ARG A N 1
ATOM 1935 C CA . ARG A 1 254 ? -27.789 -12.805 45.522 1.00 90.44 254 ARG A CA 1
ATOM 1936 C C . ARG A 1 254 ? -29.151 -12.241 45.928 1.00 90.44 254 ARG A C 1
ATOM 1938 O O . ARG A 1 254 ? -29.716 -12.691 46.921 1.00 90.44 254 ARG A O 1
ATOM 1945 N N . GLU A 1 255 ? -29.720 -11.333 45.142 1.00 90.25 255 GLU A N 1
ATOM 1946 C CA . GLU A 1 255 ? -31.053 -10.759 45.365 1.00 90.25 255 GLU A CA 1
ATOM 1947 C C . GLU A 1 255 ? -32.157 -11.826 45.320 1.00 90.25 255 GLU A C 1
ATOM 1949 O O . GLU A 1 255 ? -33.043 -11.858 46.180 1.00 90.25 255 GLU A O 1
ATOM 1954 N N . ALA A 1 256 ? -32.087 -12.764 44.370 1.00 91.94 256 ALA A N 1
ATOM 1955 C CA . ALA A 1 256 ? -33.007 -13.898 44.301 1.00 91.94 256 ALA A CA 1
ATOM 1956 C C . ALA A 1 256 ? -32.897 -14.812 45.537 1.00 91.94 256 ALA A C 1
ATOM 1958 O O . ALA A 1 256 ? -33.902 -15.340 46.017 1.00 91.94 256 ALA A O 1
ATOM 1959 N N . ARG A 1 257 ? -31.692 -14.993 46.089 1.00 92.44 257 ARG A N 1
ATOM 1960 C CA . ARG A 1 257 ? -31.482 -15.761 47.325 1.00 92.44 257 ARG A CA 1
ATOM 1961 C C . ARG A 1 257 ? -31.999 -15.012 48.550 1.00 92.44 257 ARG A C 1
ATOM 1963 O O . ARG A 1 257 ? -32.734 -15.597 49.338 1.00 92.44 257 ARG A O 1
ATOM 1970 N N . LEU A 1 258 ? -31.706 -13.717 48.666 1.00 91.19 258 LEU A N 1
ATOM 1971 C CA . LEU A 1 258 ? -32.219 -12.855 49.736 1.00 91.19 258 LEU A CA 1
ATOM 1972 C C . LEU A 1 258 ? -33.749 -12.813 49.751 1.00 91.19 258 LEU A C 1
ATOM 1974 O O . LEU A 1 258 ? -34.362 -12.917 50.810 1.00 91.19 258 LEU A O 1
ATOM 1978 N N . THR A 1 259 ? -34.390 -12.689 48.588 1.00 91.25 259 THR A N 1
ATOM 1979 C CA . THR A 1 259 ? -35.858 -12.687 48.491 1.00 91.25 259 THR A CA 1
ATOM 1980 C C . THR A 1 259 ? -36.470 -14.018 48.924 1.00 91.25 259 THR A C 1
ATOM 1982 O O . THR A 1 259 ? -37.454 -13.998 49.663 1.00 91.25 259 THR A O 1
ATOM 1985 N N . ARG A 1 260 ? -35.872 -15.158 48.548 1.00 93.50 260 ARG A N 1
ATOM 1986 C CA . ARG A 1 260 ? -36.297 -16.489 49.022 1.00 93.50 260 ARG A CA 1
ATOM 1987 C C . ARG A 1 260 ? -36.126 -16.643 50.528 1.00 93.50 260 ARG A C 1
ATOM 1989 O O . ARG A 1 260 ? -37.094 -16.967 51.202 1.00 93.50 260 ARG A O 1
ATOM 1996 N N . LEU A 1 261 ? -34.949 -16.325 51.065 1.00 91.75 261 LEU A N 1
ATOM 1997 C CA . LEU A 1 261 ? -34.678 -16.421 52.503 1.00 91.75 261 LEU A CA 1
ATOM 1998 C C . LEU A 1 261 ? -35.615 -15.524 53.323 1.00 91.75 261 LEU A C 1
ATOM 2000 O O . LEU A 1 261 ? -36.148 -15.949 54.341 1.00 91.75 261 LEU A O 1
ATOM 2004 N N . ARG A 1 262 ? -35.896 -14.300 52.855 1.00 89.81 262 ARG A N 1
ATOM 2005 C CA . ARG A 1 262 ? -36.866 -13.400 53.504 1.00 89.81 262 ARG A CA 1
ATOM 2006 C C . ARG A 1 262 ? -38.299 -13.940 53.443 1.00 89.81 262 ARG A C 1
ATOM 2008 O O . ARG A 1 262 ? -39.062 -13.723 54.380 1.00 89.81 262 ARG A O 1
ATOM 2015 N N . GLN A 1 263 ? -38.688 -14.617 52.361 1.00 90.69 263 GLN A N 1
ATOM 2016 C CA . GLN A 1 263 ? -39.989 -15.291 52.276 1.00 90.69 263 GLN A CA 1
ATOM 2017 C C . GLN A 1 263 ? -40.064 -16.492 53.225 1.00 90.69 263 GLN A C 1
ATOM 2019 O O . GLN A 1 263 ? -41.061 -16.635 53.929 1.00 90.69 263 GLN A O 1
ATOM 2024 N N . GLU A 1 264 ? -39.012 -17.310 53.282 1.00 89.56 264 GLU A N 1
ATOM 2025 C CA . GLU A 1 264 ? -38.903 -18.445 54.205 1.00 89.56 264 GLU A CA 1
ATOM 2026 C C . GLU A 1 264 ? -38.969 -17.989 55.665 1.00 89.56 264 GLU A C 1
ATOM 2028 O O . GLU A 1 264 ? -39.709 -18.584 56.444 1.00 89.56 264 GLU A O 1
ATOM 2033 N N . LEU A 1 265 ? -38.288 -16.890 56.011 1.00 87.56 265 LEU A N 1
ATOM 2034 C CA . LEU A 1 265 ? -38.311 -16.317 57.357 1.00 87.56 265 LEU A CA 1
ATOM 2035 C C . LEU A 1 265 ? -39.710 -15.832 57.765 1.00 87.56 265 LEU A C 1
ATOM 2037 O O . LEU A 1 265 ? -40.142 -16.091 58.883 1.00 87.56 265 LEU A O 1
ATOM 2041 N N . ARG A 1 266 ? -40.445 -15.163 56.863 1.00 85.19 266 ARG A N 1
ATOM 2042 C CA . ARG A 1 266 ? -41.843 -14.754 57.123 1.00 85.19 266 ARG A CA 1
ATOM 2043 C C . ARG A 1 266 ? -42.782 -15.949 57.262 1.00 85.19 266 ARG A C 1
ATOM 2045 O O . ARG A 1 266 ? -43.725 -15.917 58.044 1.00 85.19 266 ARG A O 1
ATOM 2052 N N . ALA A 1 267 ? -42.541 -16.999 56.479 1.00 84.31 267 ALA A N 1
ATOM 2053 C CA . ALA A 1 267 ? -43.324 -18.223 56.553 1.00 84.31 267 ALA A CA 1
ATOM 2054 C C . ALA A 1 267 ? -43.051 -18.999 57.854 1.00 84.31 267 ALA A C 1
ATOM 2056 O O . ALA A 1 267 ? -43.976 -19.596 58.403 1.00 84.31 267 ALA A O 1
ATOM 2057 N N . SER A 1 268 ? -41.812 -18.986 58.361 1.00 77.94 268 SER A N 1
ATOM 2058 C CA . SER A 1 268 ? -41.446 -19.642 59.622 1.00 77.94 268 SER A CA 1
ATOM 2059 C C . SER A 1 268 ? -41.876 -18.853 60.858 1.00 77.94 268 SER A C 1
ATOM 2061 O O . SER A 1 268 ? -42.301 -19.475 61.830 1.00 77.94 268 SER A O 1
ATOM 2063 N N . SER A 1 269 ? -41.856 -17.516 60.797 1.00 68.75 269 SER A N 1
ATOM 2064 C CA . SER A 1 269 ? -42.251 -16.638 61.908 1.00 68.75 269 SER A CA 1
ATOM 2065 C C . SER A 1 269 ? -43.762 -16.612 62.174 1.00 68.75 269 SER A C 1
ATOM 2067 O O . SER A 1 269 ? -44.215 -15.964 63.118 1.00 68.75 269 SER A O 1
ATOM 2069 N N . GLY A 1 270 ? -44.560 -17.320 61.368 1.00 59.53 270 GLY A N 1
ATOM 2070 C CA . GLY A 1 270 ? -46.005 -17.418 61.557 1.00 59.53 270 GLY A CA 1
ATOM 2071 C C . GLY A 1 270 ? -46.766 -16.134 61.222 1.00 59.53 270 GLY A C 1
ATOM 2072 O O . GLY A 1 270 ? -47.944 -16.036 61.562 1.00 59.53 270 GLY A O 1
ATOM 2073 N N . GLU A 1 271 ? -46.151 -15.175 60.521 1.00 53.97 271 GLU A N 1
ATOM 2074 C CA . GLU A 1 271 ? -46.854 -14.031 59.928 1.00 53.97 271 GLU A CA 1
ATOM 2075 C C . GLU A 1 271 ? -47.666 -14.487 58.699 1.00 53.97 271 GLU A C 1
ATOM 2077 O O . GLU A 1 271 ? -47.453 -14.059 57.564 1.00 53.97 271 GLU A O 1
ATOM 2082 N N . SER A 1 272 ? -48.636 -15.381 58.909 1.00 41.44 272 SER A N 1
ATOM 2083 C CA . SER A 1 272 ? -49.769 -15.478 57.998 1.00 41.44 272 SER A CA 1
ATOM 2084 C C . SER A 1 272 ? -50.627 -14.242 58.236 1.00 41.44 272 SER A C 1
ATOM 2086 O O . SER A 1 272 ? -51.214 -14.100 59.307 1.00 41.44 272 SER A O 1
ATOM 2088 N N . ALA A 1 273 ? -50.671 -13.347 57.254 1.00 47.06 273 ALA A N 1
ATOM 2089 C CA . ALA A 1 273 ? -51.578 -12.211 57.248 1.00 47.06 273 ALA A CA 1
ATOM 2090 C C . ALA A 1 273 ? -53.030 -12.690 57.436 1.00 47.06 273 ALA A C 1
ATOM 2092 O O . ALA A 1 273 ? -53.648 -13.203 56.501 1.00 47.06 273 ALA A O 1
ATOM 2093 N N . HIS A 1 274 ? -53.550 -12.508 58.647 1.00 37.28 274 HIS A N 1
ATOM 2094 C CA . HIS A 1 274 ? -54.967 -12.490 58.982 1.00 37.28 274 HIS A CA 1
ATOM 2095 C C . HIS A 1 274 ? -55.222 -11.360 59.972 1.00 37.28 274 HIS A C 1
ATOM 2097 O O . HIS A 1 274 ? -54.453 -11.252 60.952 1.00 37.28 274 HIS A O 1
#